Protein AF-A0A1N7GA65-F1 (afdb_monomer_lite)

Foldseek 3Di:
DPPDQDLVRLLVVLVVLLVVLVVLLVVLLLVLLVVLQVVDVPDDSVNSSDPVSSVCQLPDADDPFFPGDPSVLSVVLNVLSVVLNVLRNCSNDPVSSVVVCVSVVVSVVSVLVSLCSNLDDRGPVCPDPLSVVLSVLVSLLVVLLCLQLVLLVVLLVVLPDCSLVDPCSLVVNVVSLLVSLVSNLVSLLSNLVSVLVVCLVQDQDPVLLPPPQLNVLVVVLVVLVVVLLVLSCCCLPPVSVVVVVPPRSVVNSVSSVSSSVSSVVSVVSVVSNPDGSCVRVVHPDPHNPVPDPVSVVSVVVSVVSSVVSVVSSVVVVVVVVVVVVVVVVD

Organism: NCBI:txid1344003

Structure (mmCIF, N/CA/C/O backbone):
data_AF-A0A1N7GA65-F1
#
_entry.id   AF-A0A1N7GA65-F1
#
loop_
_atom_site.group_PDB
_atom_site.id
_atom_site.type_symbol
_atom_site.label_atom_id
_atom_site.label_alt_id
_atom_site.label_comp_id
_atom_site.label_asym_id
_atom_site.label_entity_id
_atom_site.label_seq_id
_atom_site.pdbx_PDB_ins_code
_atom_site.Cartn_x
_atom_site.Cartn_y
_atom_site.Cartn_z
_atom_site.occupancy
_atom_site.B_iso_or_equiv
_atom_site.auth_seq_id
_atom_site.auth_comp_id
_atom_site.auth_asym_id
_atom_site.auth_atom_id
_atom_site.pdbx_PDB_model_num
ATOM 1 N N . MET A 1 1 ? -5.235 -0.494 33.731 1.00 37.88 1 MET A N 1
ATOM 2 C CA . MET A 1 1 ? -6.081 -1.531 33.096 1.00 37.88 1 MET A CA 1
ATOM 3 C C . MET A 1 1 ? -5.974 -1.387 31.582 1.00 37.88 1 MET A C 1
ATOM 5 O O . MET A 1 1 ? -6.183 -0.286 31.088 1.00 37.88 1 MET A O 1
ATOM 9 N N . ARG A 1 2 ? -5.574 -2.428 30.833 1.00 38.66 2 ARG A N 1
ATOM 10 C CA . ARG A 1 2 ? -5.636 -2.370 29.359 1.00 38.66 2 ARG A CA 1
ATOM 11 C C . ARG A 1 2 ? -7.122 -2.368 28.974 1.00 38.66 2 ARG A C 1
ATOM 13 O O . ARG A 1 2 ? -7.810 -3.288 29.407 1.00 38.66 2 ARG A O 1
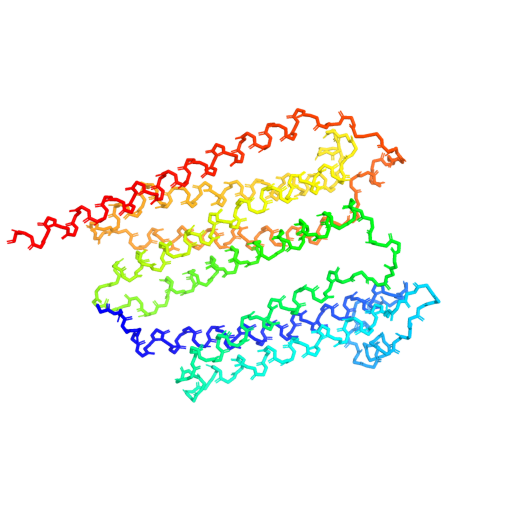ATOM 20 N N . PRO A 1 3 ? -7.636 -1.377 28.227 1.00 50.34 3 PRO A N 1
ATOM 21 C CA . PRO A 1 3 ? -9.036 -1.382 27.827 1.00 50.34 3 PRO A CA 1
ATOM 22 C C . PRO A 1 3 ? -9.286 -2.619 26.959 1.00 50.34 3 PRO A C 1
ATOM 24 O O . PRO A 1 3 ? -8.699 -2.764 25.885 1.00 50.34 3 PRO A O 1
ATOM 27 N N . VAL A 1 4 ? -10.103 -3.543 27.464 1.00 55.25 4 VAL A N 1
ATOM 28 C CA . VAL A 1 4 ? -10.515 -4.742 26.731 1.00 55.25 4 VAL A CA 1
ATOM 29 C C . VAL A 1 4 ? -11.404 -4.274 25.582 1.00 55.25 4 VAL A C 1
ATOM 31 O O . VAL A 1 4 ? -12.405 -3.592 25.799 1.00 55.25 4 VAL A O 1
ATOM 34 N N . ALA A 1 5 ? -11.018 -4.585 24.344 1.00 60.25 5 ALA A N 1
ATOM 35 C CA . ALA A 1 5 ? -11.836 -4.258 23.182 1.00 60.25 5 ALA A CA 1
ATOM 36 C C . ALA A 1 5 ? -13.215 -4.922 23.316 1.00 60.25 5 ALA A C 1
ATOM 38 O O . ALA A 1 5 ? -13.303 -6.116 23.610 1.00 60.25 5 ALA A O 1
ATOM 39 N N . THR A 1 6 ? -14.286 -4.159 23.082 1.00 69.44 6 THR A N 1
ATOM 40 C CA . THR A 1 6 ? -15.654 -4.691 23.128 1.00 69.44 6 THR A CA 1
ATOM 41 C C . THR A 1 6 ? -15.839 -5.800 22.084 1.00 69.44 6 THR A C 1
ATOM 43 O O . THR A 1 6 ? -15.189 -5.756 21.031 1.00 69.44 6 THR A O 1
ATOM 46 N N . PRO A 1 7 ? -16.742 -6.773 22.317 1.00 77.06 7 PRO A N 1
ATOM 47 C CA . PRO A 1 7 ? -16.991 -7.871 21.379 1.00 77.06 7 PRO A CA 1
ATOM 48 C C . PRO A 1 7 ? -17.260 -7.392 19.945 1.00 77.06 7 PRO A C 1
ATOM 50 O O . PRO A 1 7 ? -16.694 -7.930 18.995 1.00 77.06 7 PRO A O 1
ATOM 53 N N . LEU A 1 8 ? -18.028 -6.306 19.790 1.00 80.50 8 LEU A N 1
ATOM 54 C CA . LEU A 1 8 ? -18.331 -5.699 18.491 1.00 80.50 8 LEU A CA 1
ATOM 55 C C . LEU A 1 8 ? -17.078 -5.174 17.771 1.00 80.50 8 LEU A C 1
ATOM 57 O O . LEU A 1 8 ? -16.921 -5.401 16.574 1.00 80.50 8 LEU A O 1
ATOM 61 N N . THR A 1 9 ? -16.160 -4.522 18.494 1.00 79.88 9 THR A N 1
ATOM 62 C CA . THR A 1 9 ? -14.898 -4.015 17.922 1.00 79.88 9 THR A CA 1
ATOM 63 C C . THR A 1 9 ? -14.055 -5.155 17.358 1.00 79.88 9 THR A C 1
ATOM 65 O O . THR A 1 9 ? -13.532 -5.047 16.250 1.00 79.88 9 THR A O 1
ATOM 68 N N . ARG A 1 10 ? -13.942 -6.269 18.097 1.00 86.06 10 ARG A N 1
ATOM 69 C CA . ARG A 1 10 ? -13.165 -7.441 17.658 1.00 86.06 10 ARG A CA 1
ATOM 70 C C . ARG A 1 10 ? -13.799 -8.115 16.447 1.00 86.06 10 ARG A C 1
ATOM 72 O O . ARG A 1 10 ? -13.075 -8.496 15.533 1.00 86.06 10 ARG A O 1
ATOM 79 N N . ILE A 1 11 ? -15.129 -8.212 16.413 1.00 88.50 11 ILE A N 1
ATOM 80 C CA . ILE A 1 11 ? -15.858 -8.741 15.255 1.00 88.50 11 ILE A CA 1
ATOM 81 C C . ILE A 1 11 ? -15.583 -7.875 14.030 1.00 88.50 11 ILE A C 1
ATOM 83 O O . ILE A 1 11 ? -15.103 -8.397 13.031 1.00 88.50 11 ILE A O 1
ATOM 87 N N . VAL A 1 12 ? -15.814 -6.563 14.102 1.00 87.62 12 VAL A N 1
ATOM 88 C CA . VAL A 1 12 ? -15.616 -5.675 12.947 1.00 87.62 12 VAL A CA 1
ATOM 89 C C . VAL A 1 12 ? -14.163 -5.693 12.474 1.00 87.62 12 VAL A C 1
ATOM 91 O O . VAL A 1 12 ? -13.923 -5.895 11.287 1.00 87.62 12 VAL A O 1
ATOM 94 N N . ALA A 1 13 ? -13.191 -5.579 13.383 1.00 87.56 13 ALA A N 1
ATOM 95 C CA . ALA A 1 13 ? -11.774 -5.657 13.030 1.00 87.56 13 ALA A CA 1
ATOM 96 C C . ALA A 1 13 ? -11.412 -7.000 12.372 1.00 87.56 13 ALA A C 1
ATOM 98 O O . ALA A 1 13 ? -10.769 -7.016 11.325 1.00 87.56 13 ALA A O 1
ATOM 99 N N . GLY A 1 14 ? -11.869 -8.122 12.938 1.00 91.19 14 GLY A N 1
ATOM 100 C CA . GLY A 1 14 ? -11.629 -9.447 12.372 1.00 91.19 14 GLY A CA 1
ATOM 101 C C . GLY A 1 14 ? -12.239 -9.599 10.981 1.00 91.19 14 GLY A C 1
ATOM 102 O O . GLY A 1 14 ? -11.566 -10.056 10.063 1.00 91.19 14 GLY A O 1
ATOM 103 N N . ARG A 1 15 ? -13.475 -9.130 10.776 1.00 92.38 15 ARG A N 1
ATOM 104 C CA . ARG A 1 15 ? -14.120 -9.180 9.457 1.00 92.38 15 ARG A CA 1
ATOM 105 C C . ARG A 1 15 ? -13.398 -8.330 8.427 1.00 92.38 15 ARG A C 1
ATOM 107 O O . ARG A 1 15 ? -13.251 -8.783 7.301 1.00 92.38 15 ARG A O 1
ATOM 114 N N . LEU A 1 16 ? -12.914 -7.149 8.801 1.00 91.44 16 LEU A N 1
ATOM 115 C CA . LEU A 1 16 ? -12.143 -6.299 7.894 1.00 91.44 16 LEU A CA 1
ATOM 116 C C . LEU A 1 16 ? -10.823 -6.955 7.484 1.00 91.44 16 LEU A C 1
ATOM 118 O O . LEU A 1 16 ? -10.485 -6.937 6.305 1.00 91.44 16 LEU A O 1
ATOM 122 N N . LEU A 1 17 ? -10.123 -7.600 8.419 1.00 93.12 17 LEU A N 1
ATOM 123 C CA . LEU A 1 17 ? -8.925 -8.382 8.106 1.00 93.12 17 LEU A CA 1
ATOM 124 C C . LEU A 1 17 ? -9.238 -9.586 7.201 1.00 93.12 17 LEU A C 1
ATOM 126 O O . LEU A 1 17 ? -8.512 -9.834 6.243 1.00 93.12 17 LEU A O 1
ATOM 130 N N . GLY A 1 18 ? -10.336 -10.300 7.464 1.00 94.94 18 GLY A N 1
ATOM 131 C CA . GLY A 1 18 ? -10.776 -11.431 6.644 1.00 94.94 18 GLY A CA 1
ATOM 132 C C . GLY A 1 18 ? -11.170 -11.030 5.218 1.00 94.94 18 GLY A C 1
ATOM 133 O O . GLY A 1 18 ? -10.744 -11.667 4.260 1.00 94.94 18 GLY A O 1
ATOM 134 N N . TRP A 1 19 ? -11.917 -9.934 5.049 1.00 94.25 19 TRP A N 1
ATOM 135 C CA . TRP A 1 19 ? -12.220 -9.376 3.725 1.00 94.25 19 TRP A CA 1
ATOM 136 C C . TRP A 1 19 ? -10.961 -8.857 3.026 1.00 94.25 19 TRP A C 1
ATOM 138 O O . TRP A 1 19 ? -10.803 -9.056 1.823 1.00 94.25 19 TRP A O 1
ATOM 148 N N . GLY A 1 20 ? -10.037 -8.256 3.781 1.00 93.06 20 GLY A N 1
ATOM 149 C CA . GLY A 1 20 ? -8.719 -7.865 3.285 1.00 93.06 20 GLY A CA 1
ATOM 150 C C . GLY A 1 20 ? -7.923 -9.048 2.731 1.00 93.06 20 GLY A C 1
ATOM 151 O O . GLY A 1 20 ? -7.262 -8.901 1.709 1.00 93.06 20 GLY A O 1
ATOM 152 N N . ALA A 1 21 ? -8.041 -10.233 3.335 1.00 94.94 21 ALA A N 1
ATOM 153 C CA . ALA A 1 21 ? -7.418 -11.456 2.832 1.00 94.94 21 ALA A CA 1
ATOM 154 C C . ALA A 1 21 ? -7.98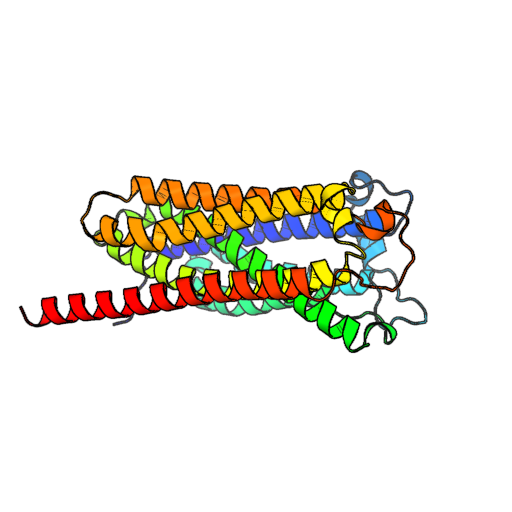1 -11.887 1.471 1.00 94.94 21 ALA A C 1
ATOM 156 O O . ALA A 1 21 ? -7.221 -12.243 0.576 1.00 94.94 21 ALA A O 1
ATOM 157 N N . LEU A 1 22 ? -9.303 -11.807 1.286 1.00 95.88 22 LEU A N 1
ATOM 158 C CA . LEU A 1 22 ? -9.928 -12.105 -0.007 1.00 95.88 22 LEU A CA 1
ATOM 159 C C . LEU A 1 22 ? -9.510 -11.089 -1.078 1.00 95.88 22 LEU A C 1
ATOM 161 O O . LEU A 1 22 ? -9.169 -11.475 -2.193 1.00 95.88 22 LEU A O 1
ATOM 165 N N . ALA A 1 23 ? -9.463 -9.800 -0.728 1.00 93.56 23 ALA A N 1
ATOM 166 C CA . ALA A 1 23 ? -8.961 -8.761 -1.624 1.00 93.56 23 ALA A CA 1
ATOM 167 C C . ALA A 1 23 ? -7.480 -8.976 -1.987 1.00 93.56 23 ALA A C 1
ATOM 169 O O . ALA A 1 23 ? -7.092 -8.755 -3.134 1.00 93.56 23 ALA A O 1
ATOM 170 N N . LEU A 1 24 ? -6.664 -9.444 -1.036 1.00 92.69 24 LEU A N 1
ATOM 171 C CA . LEU A 1 24 ? -5.264 -9.789 -1.264 1.00 92.69 24 LEU A CA 1
ATOM 172 C C . LEU A 1 24 ? -5.126 -10.948 -2.259 1.00 92.69 24 LEU A C 1
ATOM 174 O O . LEU A 1 24 ? -4.318 -10.835 -3.172 1.00 92.69 24 LEU A O 1
ATOM 178 N N . LEU A 1 25 ? -5.938 -12.006 -2.139 1.00 95.81 25 LEU A N 1
ATOM 179 C CA . LEU A 1 25 ? -5.936 -13.137 -3.078 1.00 95.81 25 LEU A CA 1
ATOM 180 C C . LEU A 1 25 ? -6.300 -12.713 -4.505 1.00 95.81 25 LEU A C 1
ATOM 182 O O . LEU A 1 25 ? -5.612 -13.080 -5.455 1.00 95.81 25 LEU A O 1
ATOM 186 N N . VAL A 1 26 ? -7.355 -11.907 -4.658 1.00 96.44 26 VAL A N 1
ATOM 187 C CA . VAL A 1 26 ? -7.756 -11.379 -5.973 1.00 96.44 26 VAL A CA 1
ATOM 188 C C . VAL A 1 26 ? -6.649 -10.495 -6.550 1.00 96.44 26 VAL A C 1
ATOM 190 O O . VAL A 1 26 ? -6.283 -10.634 -7.714 1.00 96.44 26 VAL A O 1
ATOM 193 N N . SER A 1 27 ? -6.083 -9.608 -5.732 1.00 93.62 27 SER A N 1
ATOM 194 C CA . SER A 1 27 ? -4.988 -8.727 -6.141 1.00 93.62 27 SER A CA 1
ATOM 195 C C . SER A 1 27 ? -3.734 -9.504 -6.547 1.00 93.62 27 SER A C 1
ATOM 197 O O . SER A 1 27 ? -3.089 -9.144 -7.529 1.00 93.62 27 SER A O 1
ATOM 199 N N . ASP A 1 28 ? -3.383 -10.563 -5.820 1.00 95.25 28 ASP A N 1
ATOM 200 C CA . ASP A 1 28 ? -2.228 -11.408 -6.124 1.00 95.25 28 ASP A CA 1
ATOM 201 C C . ASP A 1 28 ? -2.420 -12.154 -7.449 1.00 95.25 28 ASP A C 1
ATOM 203 O O . ASP A 1 28 ? -1.569 -12.069 -8.331 1.00 95.25 28 ASP A O 1
ATOM 207 N N . TYR A 1 29 ? -3.597 -12.748 -7.667 1.00 96.06 29 TYR A N 1
ATOM 208 C CA . TYR A 1 29 ? -3.944 -13.393 -8.936 1.00 96.06 29 TYR A CA 1
ATOM 209 C C . TYR A 1 29 ? -3.809 -12.440 -10.137 1.00 96.06 29 TYR A C 1
ATOM 211 O O . TYR A 1 29 ? -3.152 -12.761 -11.129 1.00 96.06 29 TYR A O 1
ATOM 219 N N .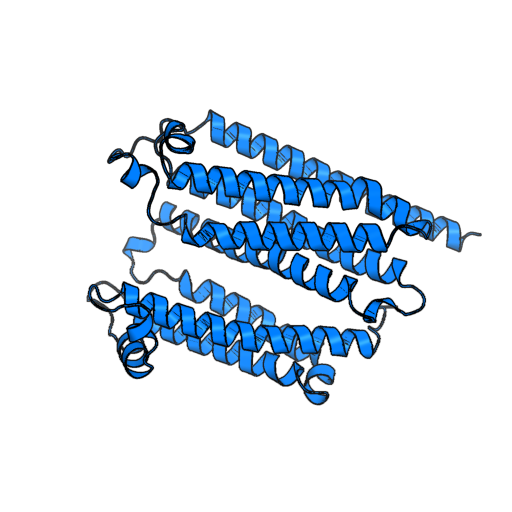 LEU A 1 30 ? -4.355 -11.221 -10.030 1.00 96.00 30 LEU A N 1
ATOM 220 C CA . LEU A 1 30 ? -4.231 -10.203 -11.081 1.00 96.00 30 LEU A CA 1
ATOM 221 C C . LEU A 1 30 ? -2.774 -9.764 -11.299 1.00 96.00 30 LEU A C 1
ATOM 223 O O . LEU A 1 30 ? -2.377 -9.470 -12.428 1.00 96.00 30 LEU A O 1
ATOM 227 N N . GLN A 1 31 ? -1.959 -9.729 -10.244 1.00 93.38 31 GLN A N 1
ATOM 228 C CA . GLN A 1 31 ? -0.537 -9.400 -10.346 1.00 93.38 31 GLN A CA 1
ATOM 229 C C . GLN A 1 31 ? 0.271 -10.514 -11.021 1.00 93.38 31 GLN A C 1
ATOM 231 O O . GLN A 1 31 ? 1.151 -10.207 -11.830 1.00 93.38 31 GLN A O 1
ATOM 236 N N . VAL A 1 32 ? -0.033 -11.786 -10.750 1.00 95.25 32 VAL A N 1
ATOM 237 C CA . VAL A 1 32 ? 0.574 -12.930 -11.450 1.00 95.25 32 VAL A CA 1
ATOM 238 C C . VAL A 1 32 ? 0.203 -12.905 -12.933 1.00 95.25 32 VAL A C 1
ATOM 240 O O . VAL A 1 32 ? 1.089 -13.030 -13.782 1.00 95.25 32 VAL A O 1
ATOM 243 N N . ALA A 1 33 ? -1.062 -12.634 -13.266 1.00 95.56 33 ALA A N 1
ATOM 244 C CA . ALA A 1 33 ? -1.500 -12.462 -14.652 1.00 95.56 33 ALA A CA 1
ATOM 245 C C . ALA A 1 33 ? -0.772 -11.290 -15.340 1.00 95.56 33 ALA A C 1
ATOM 247 O O . ALA A 1 33 ? -0.246 -11.438 -16.443 1.00 95.56 33 ALA A O 1
ATOM 248 N N . ALA A 1 34 ? -0.641 -10.139 -14.668 1.00 93.25 34 ALA A N 1
ATOM 249 C CA . ALA A 1 34 ? 0.089 -8.986 -15.202 1.00 93.25 34 ALA A CA 1
ATOM 250 C C . ALA A 1 34 ? 1.572 -9.294 -15.466 1.00 93.25 34 ALA A C 1
ATOM 252 O O . ALA A 1 34 ? 2.135 -8.826 -16.456 1.00 93.25 34 ALA A O 1
ATOM 253 N N . ARG A 1 35 ? 2.217 -10.081 -14.597 1.00 91.88 35 ARG A N 1
ATOM 254 C CA . ARG A 1 35 ? 3.607 -10.524 -14.787 1.00 91.88 35 ARG A CA 1
ATOM 255 C C . ARG A 1 35 ? 3.738 -11.510 -15.937 1.00 91.88 35 ARG A C 1
ATOM 257 O O . ARG A 1 35 ? 4.634 -11.345 -16.757 1.00 91.88 35 ARG A O 1
ATOM 264 N N . THR A 1 36 ? 2.816 -12.462 -16.028 1.00 93.81 36 THR A N 1
ATOM 265 C CA . THR A 1 36 ? 2.753 -13.439 -17.121 1.00 93.81 36 THR A CA 1
ATOM 266 C C . THR A 1 36 ? 2.615 -12.724 -18.469 1.00 93.81 36 THR A C 1
ATOM 268 O O . THR A 1 36 ? 3.389 -12.991 -19.382 1.00 93.81 36 THR A O 1
ATOM 271 N N . ALA A 1 37 ? 1.729 -11.724 -18.566 1.00 93.69 37 ALA A N 1
ATOM 272 C CA . ALA A 1 37 ? 1.577 -10.899 -19.769 1.00 93.69 37 ALA A CA 1
ATOM 273 C C . ALA A 1 37 ? 2.846 -10.098 -20.115 1.00 93.69 37 ALA A C 1
ATOM 275 O O . ALA A 1 37 ? 3.227 -10.006 -21.274 1.00 93.69 37 ALA A O 1
ATOM 276 N N . ARG A 1 38 ? 3.539 -9.526 -19.120 1.00 90.12 38 ARG A N 1
ATOM 277 C CA . ARG A 1 38 ? 4.786 -8.767 -19.354 1.00 90.12 38 ARG A CA 1
ATOM 278 C C . ARG A 1 38 ? 5.968 -9.650 -19.744 1.00 90.12 38 ARG A C 1
ATOM 280 O O . ARG A 1 38 ? 6.895 -9.166 -20.385 1.00 90.12 38 ARG A O 1
ATOM 287 N N . ALA A 1 39 ? 5.955 -10.915 -19.335 1.00 87.75 39 ALA A N 1
ATOM 288 C CA . ALA A 1 39 ? 7.028 -11.858 -19.615 1.00 87.75 39 ALA A CA 1
ATOM 289 C C . ALA A 1 39 ? 7.003 -12.392 -21.059 1.00 87.75 39 ALA A C 1
ATOM 291 O O . ALA A 1 39 ? 8.002 -12.954 -21.504 1.00 87.75 39 ALA A O 1
ATOM 292 N N . GLU A 1 40 ? 5.895 -12.224 -21.790 1.00 86.75 40 GLU A N 1
ATOM 293 C CA . GLU A 1 40 ? 5.727 -12.706 -23.163 1.00 86.75 40 GLU A CA 1
ATOM 294 C C . GLU A 1 40 ? 5.138 -11.611 -24.058 1.00 86.75 40 GLU A C 1
ATOM 296 O O . GLU A 1 40 ? 3.985 -11.221 -23.910 1.00 86.75 40 GLU A O 1
ATOM 301 N N . LYS A 1 41 ? 5.915 -11.143 -25.044 1.00 79.44 41 LYS A N 1
ATOM 302 C CA . LYS A 1 41 ? 5.582 -9.970 -25.880 1.00 79.44 41 LYS A CA 1
ATOM 303 C C . LYS A 1 41 ? 4.229 -10.032 -26.610 1.00 79.44 41 LYS A C 1
ATOM 305 O O . LYS A 1 41 ? 3.722 -8.986 -26.998 1.00 79.44 41 LYS A O 1
ATOM 310 N N . HIS A 1 42 ? 3.667 -11.221 -26.827 1.00 86.81 42 HIS A N 1
ATOM 311 C CA . HIS A 1 42 ? 2.431 -11.417 -27.595 1.00 86.81 42 HIS A CA 1
ATOM 312 C C . HIS A 1 42 ? 1.208 -11.751 -26.730 1.00 86.81 42 HIS A C 1
ATOM 314 O O . HIS A 1 42 ? 0.107 -11.862 -27.267 1.00 86.81 42 HIS A O 1
ATOM 320 N N . LEU A 1 43 ? 1.371 -11.914 -25.411 1.00 91.75 43 LEU A N 1
ATOM 321 C CA . LEU A 1 43 ? 0.257 -12.213 -24.515 1.00 91.75 43 LEU A CA 1
ATOM 322 C C . LEU A 1 43 ? -0.440 -10.928 -24.069 1.00 91.75 43 LEU A C 1
ATOM 324 O O . LEU A 1 43 ? 0.144 -10.058 -23.426 1.00 91.75 43 LEU A O 1
ATOM 328 N N . THR A 1 44 ? -1.737 -10.838 -24.352 1.00 94.25 44 THR A N 1
ATOM 329 C CA . THR A 1 44 ? -2.589 -9.814 -23.736 1.00 94.25 44 THR A CA 1
ATOM 330 C C . THR A 1 44 ? -2.836 -10.137 -22.259 1.00 94.25 44 THR A C 1
ATOM 332 O O . THR A 1 44 ? -2.788 -11.296 -21.842 1.00 94.25 44 THR A O 1
ATOM 335 N N . PHE A 1 45 ? -3.176 -9.122 -21.458 1.00 93.69 45 PHE A N 1
ATOM 336 C CA . PHE A 1 45 ? -3.528 -9.315 -20.045 1.00 93.69 45 PHE A CA 1
ATOM 337 C C . PHE A 1 45 ? -4.677 -10.319 -19.857 1.00 93.69 45 PHE A C 1
ATOM 339 O O . PHE A 1 45 ? -4.614 -11.170 -18.976 1.00 93.69 45 PHE A O 1
ATOM 346 N N . VAL A 1 46 ? -5.698 -10.258 -20.719 1.00 95.06 46 VAL A N 1
ATOM 347 C CA . VAL A 1 46 ? -6.858 -11.159 -20.651 1.00 95.06 46 VAL A CA 1
ATOM 348 C C . VAL A 1 46 ? -6.449 -12.609 -20.913 1.00 95.06 46 VAL A C 1
ATOM 350 O O . VAL A 1 46 ? -6.886 -13.503 -20.199 1.00 95.06 46 VAL A O 1
ATOM 353 N N . GLN A 1 47 ? -5.566 -12.856 -21.884 1.00 94.38 47 GLN A N 1
ATOM 354 C CA . GLN A 1 47 ? -5.045 -14.204 -22.144 1.00 94.38 47 GLN A CA 1
ATOM 355 C C . GLN A 1 47 ? -4.174 -14.719 -20.991 1.00 94.38 47 GLN A C 1
ATOM 357 O O . GLN A 1 47 ? -4.194 -15.911 -20.687 1.00 94.38 47 GLN A O 1
ATOM 362 N N . ALA A 1 48 ? -3.438 -13.826 -20.327 1.00 94.88 48 ALA A N 1
ATOM 363 C CA . ALA A 1 48 ? -2.602 -14.161 -19.182 1.00 94.88 48 ALA A CA 1
ATOM 364 C C . ALA A 1 48 ? -3.396 -14.492 -17.903 1.00 94.88 48 ALA A C 1
ATOM 366 O O . ALA A 1 48 ? -2.815 -15.052 -16.978 1.00 94.88 48 ALA A O 1
ATOM 367 N N . LEU A 1 49 ? -4.707 -14.206 -17.849 1.00 95.69 49 LEU A N 1
ATOM 368 C CA . LEU A 1 49 ? -5.587 -14.680 -16.770 1.00 95.69 49 LEU A CA 1
ATOM 369 C C . LEU A 1 49 ? -5.810 -16.199 -16.817 1.00 95.69 49 LEU A C 1
ATOM 371 O O . LEU A 1 49 ? -6.316 -16.766 -15.857 1.00 95.69 49 LEU A O 1
ATOM 375 N N . ASN A 1 50 ? -5.450 -16.887 -17.905 1.00 95.81 50 ASN A N 1
ATOM 376 C CA . ASN A 1 50 ? -5.582 -18.338 -17.966 1.00 95.81 50 ASN A CA 1
ATOM 377 C C . ASN A 1 50 ? -4.636 -19.019 -16.937 1.00 95.81 50 ASN A C 1
ATOM 379 O O . ASN A 1 50 ? -3.419 -18.803 -17.009 1.00 95.81 50 ASN A O 1
ATOM 383 N N . PRO A 1 51 ? -5.154 -19.863 -16.016 1.00 95.31 51 PRO A N 1
ATOM 384 C CA . PRO A 1 51 ? -4.348 -20.580 -15.024 1.00 95.31 51 PRO A CA 1
ATOM 385 C C . PRO A 1 51 ? -3.192 -21.397 -15.606 1.00 95.31 51 PRO A C 1
ATOM 387 O O . PRO A 1 51 ? -2.122 -21.416 -15.004 1.00 95.31 51 PRO A O 1
ATOM 390 N N . ASP A 1 52 ? -3.354 -21.998 -16.785 1.00 95.19 52 ASP A N 1
ATOM 391 C CA . ASP A 1 52 ? -2.308 -22.802 -17.428 1.00 95.19 52 ASP A CA 1
ATOM 392 C C . ASP A 1 52 ? -1.109 -21.935 -17.834 1.00 95.19 52 ASP A C 1
ATOM 394 O O . ASP A 1 52 ? 0.049 -22.332 -17.700 1.00 95.19 52 ASP A O 1
ATOM 398 N N . ARG A 1 53 ? -1.378 -20.702 -18.287 1.00 93.75 53 ARG A N 1
ATOM 399 C CA . ARG A 1 53 ? -0.341 -19.728 -18.666 1.00 93.75 53 ARG A CA 1
ATOM 400 C C . ARG A 1 53 ? 0.416 -19.228 -17.446 1.00 93.75 53 ARG A C 1
ATOM 402 O O . ARG A 1 53 ? 1.641 -19.138 -17.481 1.00 93.75 53 ARG A O 1
ATOM 409 N N . MET A 1 54 ? -0.305 -18.945 -16.364 1.00 94.94 54 MET A N 1
ATOM 410 C CA . MET A 1 54 ? 0.318 -18.584 -15.093 1.00 94.94 54 MET A CA 1
ATOM 411 C C . MET A 1 54 ? 1.138 -19.747 -14.536 1.00 94.94 54 MET A C 1
ATOM 413 O O . MET A 1 54 ? 2.274 -19.531 -14.133 1.00 94.94 54 MET A O 1
ATOM 417 N N . GLY A 1 55 ? 0.625 -20.979 -14.590 1.00 94.06 55 GLY A N 1
ATOM 418 C CA . GLY A 1 55 ? 1.358 -22.182 -14.194 1.00 94.06 55 GLY A CA 1
ATOM 419 C C . GLY A 1 55 ? 2.682 -22.319 -14.945 1.00 94.06 55 GLY A C 1
ATOM 420 O O . GLY A 1 55 ? 3.731 -22.418 -14.315 1.00 94.06 55 GLY A O 1
ATOM 421 N N . ALA A 1 56 ? 2.650 -22.201 -16.276 1.00 93.19 56 ALA A N 1
ATOM 422 C CA . ALA A 1 56 ? 3.851 -22.247 -17.110 1.00 93.19 56 ALA A CA 1
ATOM 423 C C . ALA A 1 56 ? 4.858 -21.123 -16.792 1.00 93.19 56 ALA A C 1
ATOM 425 O O . ALA A 1 56 ? 6.069 -21.348 -16.827 1.00 93.19 56 ALA A O 1
ATOM 426 N N . TYR A 1 57 ? 4.379 -19.917 -16.466 1.00 93.19 57 TYR A N 1
ATOM 427 C CA . TYR A 1 57 ? 5.237 -18.817 -16.019 1.00 93.19 57 TYR A CA 1
ATOM 428 C C . TYR A 1 57 ? 5.883 -19.111 -14.657 1.00 93.19 57 TYR A C 1
ATOM 430 O O . TYR A 1 57 ? 7.080 -18.883 -14.491 1.00 93.19 57 TYR A O 1
ATOM 438 N N . LEU A 1 58 ? 5.115 -19.634 -13.697 1.00 93.38 58 LEU A N 1
ATOM 439 C CA . LEU A 1 58 ? 5.578 -19.926 -12.337 1.00 93.38 58 LEU A CA 1
ATOM 440 C C . LEU A 1 58 ? 6.619 -21.053 -12.287 1.00 93.38 58 LEU A C 1
ATOM 442 O O . LEU A 1 58 ? 7.476 -21.036 -11.409 1.00 93.38 58 LEU A O 1
ATOM 446 N N . THR A 1 59 ? 6.579 -21.997 -13.229 1.00 92.69 59 THR A N 1
ATOM 447 C CA . THR A 1 59 ? 7.532 -23.119 -13.320 1.00 92.69 59 THR A CA 1
ATOM 448 C C . THR A 1 59 ? 8.707 -22.858 -14.265 1.00 92.69 59 THR A C 1
ATOM 450 O O . THR A 1 59 ? 9.484 -23.769 -14.546 1.00 92.69 59 THR A O 1
ATOM 453 N N . ARG A 1 60 ? 8.837 -21.644 -14.815 1.00 88.88 60 ARG A N 1
ATOM 454 C CA . ARG A 1 60 ? 9.933 -21.298 -15.730 1.00 88.88 60 ARG A CA 1
ATOM 455 C C . ARG A 1 60 ? 11.266 -21.354 -14.981 1.00 88.88 60 ARG A C 1
ATOM 457 O O . ARG A 1 60 ? 11.425 -20.651 -13.998 1.00 88.88 60 ARG A O 1
ATOM 464 N N . SER A 1 61 ? 12.228 -22.137 -15.464 1.00 85.06 61 SER A N 1
ATOM 465 C CA . SER A 1 61 ? 13.547 -22.269 -14.829 1.00 85.06 61 SER A CA 1
ATOM 466 C C . SER A 1 61 ? 14.400 -21.002 -14.941 1.00 85.06 61 SER A C 1
ATOM 468 O O . SER A 1 61 ? 14.211 -20.176 -15.841 1.00 85.06 61 SER A O 1
ATOM 470 N N . ALA A 1 62 ? 15.358 -20.855 -14.023 1.00 83.62 62 ALA A N 1
ATOM 471 C CA . ALA A 1 62 ? 16.277 -19.723 -14.002 1.00 83.62 62 ALA A CA 1
ATOM 472 C C . ALA A 1 62 ? 17.205 -19.710 -15.230 1.00 83.62 62 ALA A C 1
ATOM 474 O O . ALA A 1 62 ? 17.590 -20.754 -15.760 1.00 83.62 62 ALA A O 1
ATOM 475 N N . GLY A 1 63 ? 17.566 -18.508 -15.688 1.00 78.38 63 GLY A N 1
ATOM 476 C CA . GLY A 1 63 ? 18.630 -18.336 -16.678 1.00 78.38 63 GLY A CA 1
ATOM 477 C C . GLY A 1 63 ? 20.004 -18.642 -16.072 1.00 78.38 63 GLY A C 1
ATOM 478 O O . GLY A 1 63 ? 20.153 -18.649 -14.857 1.00 78.38 63 GLY A O 1
ATOM 479 N N . ARG A 1 64 ? 21.026 -18.846 -16.914 1.00 75.38 64 ARG A N 1
ATOM 480 C CA . ARG A 1 64 ? 22.378 -19.280 -16.492 1.00 75.38 64 ARG A CA 1
ATOM 481 C C . ARG A 1 64 ? 23.044 -18.412 -15.413 1.00 75.38 64 ARG A C 1
ATOM 483 O O . ARG A 1 64 ? 23.892 -18.916 -14.690 1.00 75.38 64 ARG A O 1
ATOM 490 N N . GLU A 1 65 ? 22.685 -17.135 -15.327 1.00 79.12 65 GLU A N 1
ATOM 491 C CA . GLU A 1 65 ? 23.289 -16.161 -14.406 1.00 79.12 65 GLU A CA 1
ATOM 492 C C . GLU A 1 65 ? 22.442 -15.897 -13.149 1.00 79.12 65 GLU A C 1
ATOM 494 O O . GLU A 1 65 ? 22.915 -15.264 -12.204 1.00 79.12 65 GLU A O 1
ATOM 499 N N . ALA A 1 66 ? 21.197 -16.384 -13.118 1.00 84.81 66 ALA A N 1
ATOM 500 C CA . ALA A 1 66 ? 20.266 -16.173 -12.017 1.00 84.81 66 ALA A CA 1
ATOM 501 C C . ALA A 1 66 ? 20.177 -17.428 -11.141 1.00 84.81 66 ALA A C 1
ATOM 503 O O . ALA A 1 66 ? 20.040 -18.540 -11.645 1.00 84.81 66 ALA A O 1
ATOM 504 N N . TRP A 1 67 ? 20.210 -17.254 -9.821 1.00 87.62 67 TRP A N 1
ATOM 505 C CA . TRP A 1 67 ? 20.063 -18.369 -8.875 1.00 87.62 67 TRP A CA 1
ATOM 506 C C . TRP A 1 67 ? 18.593 -18.750 -8.640 1.00 87.62 67 TRP A C 1
ATOM 508 O O . TRP A 1 67 ? 18.311 -19.833 -8.135 1.00 87.62 67 TRP A O 1
ATOM 518 N N . ILE A 1 68 ? 17.660 -17.866 -9.011 1.00 89.31 68 ILE A N 1
ATOM 519 C CA . ILE A 1 68 ? 16.213 -18.091 -8.976 1.00 89.31 68 ILE A CA 1
ATOM 520 C C . ILE A 1 68 ? 15.557 -17.382 -10.160 1.00 89.31 68 ILE A C 1
ATOM 522 O O . ILE A 1 68 ? 15.901 -16.246 -10.496 1.00 89.31 68 ILE A O 1
ATOM 526 N N . SER A 1 69 ? 14.602 -18.032 -10.816 1.00 89.88 69 SER A N 1
ATOM 527 C CA . SER A 1 69 ? 13.838 -17.394 -11.886 1.00 89.88 69 SER A CA 1
ATOM 528 C C . SER A 1 69 ? 12.825 -16.384 -11.340 1.00 89.88 69 SER A C 1
ATOM 530 O O . SER A 1 69 ? 12.340 -16.470 -10.209 1.00 89.88 69 SER A O 1
ATOM 532 N N . ALA A 1 70 ? 12.402 -15.450 -12.195 1.00 87.75 70 ALA A N 1
ATOM 533 C CA . ALA A 1 70 ? 11.274 -14.572 -11.883 1.00 87.75 70 ALA A CA 1
ATOM 534 C C . ALA A 1 70 ? 9.958 -15.351 -11.660 1.00 87.75 70 ALA A C 1
ATOM 536 O O . ALA A 1 70 ? 9.093 -14.889 -10.907 1.00 87.75 70 ALA A O 1
ATOM 537 N N . GLY A 1 71 ? 9.813 -16.518 -12.301 1.00 91.00 71 GLY A N 1
ATOM 538 C CA . GLY A 1 71 ? 8.682 -17.434 -12.145 1.00 91.00 71 GLY A CA 1
ATOM 539 C C . GLY A 1 71 ? 8.644 -18.052 -10.752 1.00 91.00 71 GLY A C 1
ATOM 540 O O . GLY A 1 71 ? 7.682 -17.836 -10.017 1.00 91.00 71 GLY A O 1
ATOM 541 N N . GLU A 1 72 ? 9.734 -18.701 -10.347 1.00 92.06 72 GLU A N 1
ATOM 542 C CA . GLU A 1 72 ? 9.902 -19.324 -9.028 1.00 92.06 72 GLU A CA 1
ATOM 543 C C . GLU A 1 72 ? 9.786 -18.295 -7.902 1.00 92.06 72 GLU A C 1
ATOM 545 O O . GLU A 1 72 ? 9.080 -18.529 -6.923 1.00 92.06 72 GLU A O 1
ATOM 550 N N . LEU A 1 73 ? 10.390 -17.110 -8.050 1.00 92.12 73 LEU A N 1
ATOM 551 C CA . LEU A 1 73 ? 10.248 -16.044 -7.055 1.00 92.12 73 LEU A CA 1
ATOM 552 C C . LEU A 1 73 ? 8.789 -15.574 -6.929 1.00 92.12 73 LEU A C 1
ATOM 554 O O . LEU A 1 73 ? 8.312 -15.267 -5.833 1.00 92.12 73 LEU A O 1
ATOM 558 N N . THR A 1 74 ? 8.055 -15.540 -8.046 1.00 93.31 74 THR A N 1
ATOM 559 C CA . THR A 1 74 ? 6.615 -15.252 -8.030 1.00 93.31 74 THR A CA 1
ATOM 560 C C . THR A 1 74 ? 5.834 -16.404 -7.390 1.00 93.31 74 THR A C 1
ATOM 562 O O . THR A 1 74 ? 4.909 -16.138 -6.632 1.00 93.31 74 THR A O 1
ATOM 565 N N . ALA A 1 75 ? 6.229 -17.661 -7.597 1.00 94.38 75 ALA A N 1
ATOM 566 C CA . ALA A 1 75 ? 5.600 -18.816 -6.955 1.00 94.38 75 ALA A CA 1
ATOM 567 C C . ALA A 1 75 ? 5.783 -18.791 -5.430 1.00 94.38 75 ALA A C 1
ATOM 569 O O . ALA A 1 75 ? 4.821 -19.002 -4.692 1.00 94.38 75 ALA A O 1
ATOM 570 N N . VAL A 1 76 ? 6.983 -18.444 -4.947 1.00 94.56 76 VAL A N 1
ATOM 571 C CA . VAL A 1 76 ? 7.241 -18.226 -3.514 1.00 94.56 76 VAL A CA 1
ATOM 572 C C . VAL A 1 76 ? 6.358 -17.099 -2.978 1.00 94.56 76 VAL A C 1
ATOM 574 O O . VAL A 1 76 ? 5.747 -17.256 -1.924 1.00 94.56 76 VAL A O 1
ATOM 577 N N . HIS A 1 77 ? 6.230 -15.983 -3.704 1.00 94.62 77 HIS A N 1
ATOM 578 C CA . HIS A 1 77 ? 5.337 -14.890 -3.309 1.00 94.62 77 HIS A CA 1
ATOM 579 C C . HIS A 1 77 ? 3.885 -15.363 -3.157 1.00 94.62 77 HIS A C 1
ATOM 581 O O . HIS A 1 77 ? 3.294 -15.141 -2.101 1.00 94.62 77 HIS A O 1
ATOM 587 N N . VAL A 1 78 ? 3.355 -16.069 -4.160 1.00 95.62 78 VAL A N 1
ATOM 588 C CA . VAL A 1 78 ? 1.998 -16.636 -4.141 1.00 95.62 78 VAL A CA 1
ATOM 589 C C . VAL A 1 78 ? 1.824 -17.574 -2.946 1.00 95.62 78 VAL A C 1
ATOM 591 O O . VAL A 1 78 ? 0.852 -17.454 -2.207 1.00 95.62 78 VAL A O 1
ATOM 594 N N . ALA A 1 79 ? 2.785 -18.462 -2.679 1.00 96.69 79 ALA A N 1
ATOM 595 C CA . ALA A 1 79 ? 2.723 -19.374 -1.536 1.00 96.69 79 ALA A CA 1
ATOM 596 C C . ALA A 1 79 ? 2.652 -18.626 -0.190 1.00 96.69 79 ALA A C 1
ATOM 598 O O . ALA A 1 79 ? 1.851 -18.977 0.680 1.00 96.69 79 ALA A O 1
ATOM 599 N N . VAL A 1 80 ? 3.441 -17.560 -0.021 1.00 96.50 80 VAL A N 1
ATOM 600 C CA . VAL A 1 80 ? 3.415 -16.734 1.197 1.00 96.50 80 VAL A CA 1
ATOM 601 C C . VAL A 1 80 ? 2.107 -15.935 1.302 1.00 96.50 80 VAL A C 1
ATOM 603 O O . VAL A 1 80 ? 1.559 -15.806 2.399 1.00 96.50 80 VAL A O 1
ATOM 606 N N . VAL A 1 81 ? 1.554 -15.447 0.187 1.00 95.94 81 VAL A N 1
ATOM 607 C CA . VAL A 1 81 ? 0.236 -14.789 0.156 1.00 95.94 81 VAL A CA 1
ATOM 608 C C . VAL A 1 81 ? -0.883 -15.766 0.523 1.00 95.94 81 VAL A C 1
ATOM 610 O O . VAL A 1 81 ? -1.743 -15.424 1.335 1.00 95.94 81 VAL A O 1
ATOM 613 N N . LEU A 1 82 ? -0.857 -16.994 -0.001 1.00 97.12 82 LEU A N 1
ATOM 614 C CA . LEU A 1 82 ? -1.806 -18.049 0.360 1.00 97.12 82 LEU A CA 1
ATOM 615 C C . LEU A 1 82 ? -1.721 -18.391 1.851 1.00 97.12 82 LEU A C 1
ATOM 617 O O . LEU A 1 82 ? -2.756 -18.537 2.499 1.00 97.12 82 LEU A O 1
ATOM 621 N N . LEU A 1 83 ? -0.514 -18.445 2.423 1.00 97.44 83 LEU A N 1
ATOM 622 C CA . LEU A 1 83 ? -0.326 -18.630 3.863 1.00 97.44 83 LEU A CA 1
ATOM 623 C C . LEU A 1 83 ? -0.922 -17.464 4.667 1.00 97.44 83 LEU A C 1
ATOM 625 O O . LEU A 1 83 ? -1.651 -17.692 5.634 1.00 97.44 83 LEU A O 1
ATOM 629 N N . ALA A 1 84 ? -0.664 -16.216 4.263 1.00 96.38 84 ALA A N 1
ATOM 630 C CA . ALA A 1 84 ? -1.277 -15.047 4.893 1.00 96.38 84 ALA A CA 1
ATOM 631 C C . ALA A 1 84 ? -2.811 -15.109 4.819 1.00 96.38 84 ALA A C 1
ATOM 633 O O . ALA A 1 84 ? -3.495 -14.858 5.814 1.00 96.38 84 ALA A O 1
ATOM 634 N N . ALA A 1 85 ? -3.359 -15.493 3.666 1.00 96.50 85 ALA A N 1
ATOM 635 C CA . ALA A 1 85 ? -4.793 -15.637 3.479 1.00 96.50 85 ALA A CA 1
ATOM 636 C C . ALA A 1 85 ? -5.375 -16.759 4.351 1.00 96.50 85 ALA A C 1
ATOM 638 O O . ALA A 1 85 ? -6.389 -16.542 5.008 1.00 96.50 85 ALA A O 1
ATOM 639 N N . ALA A 1 86 ? -4.711 -17.912 4.451 1.00 96.88 86 ALA A N 1
ATOM 640 C CA . ALA A 1 86 ? -5.133 -19.020 5.309 1.00 96.88 86 ALA A CA 1
ATOM 641 C C . ALA A 1 86 ? -5.195 -18.630 6.799 1.00 96.88 86 ALA A C 1
ATOM 643 O O . ALA A 1 86 ? -6.047 -19.126 7.535 1.00 96.88 86 ALA A O 1
ATOM 644 N N . LEU A 1 87 ? -4.337 -17.706 7.243 1.00 96.75 87 LEU A N 1
ATOM 645 C CA . LEU A 1 87 ? -4.359 -17.168 8.607 1.00 96.75 87 LEU A CA 1
ATOM 646 C C . LEU A 1 87 ? -5.480 -16.139 8.828 1.00 96.75 87 LEU A C 1
ATOM 648 O O . LEU A 1 87 ? -6.035 -16.061 9.926 1.00 96.75 87 LEU A O 1
ATOM 652 N N . LEU A 1 88 ? -5.817 -15.344 7.807 1.00 96.94 88 LEU A N 1
ATOM 653 C CA . LEU A 1 88 ? -6.739 -14.209 7.926 1.00 96.94 88 LEU A CA 1
ATOM 654 C C . LEU A 1 88 ? -8.190 -14.530 7.533 1.00 96.94 88 LEU A C 1
ATOM 656 O O . LEU A 1 88 ? -9.109 -14.009 8.162 1.00 96.94 88 LEU A O 1
ATOM 660 N N . VAL A 1 89 ? -8.430 -15.405 6.552 1.00 97.25 89 VAL A N 1
ATOM 661 C CA . VAL A 1 89 ? -9.779 -15.819 6.116 1.00 97.25 89 VAL A CA 1
ATOM 662 C C . VAL A 1 89 ? -10.627 -16.381 7.266 1.00 97.25 89 VAL A C 1
ATOM 664 O O . VAL A 1 89 ? -11.801 -16.014 7.348 1.00 97.25 89 VAL A O 1
ATOM 667 N N . PRO A 1 90 ? -10.094 -17.170 8.226 1.00 97.44 90 PRO A N 1
ATOM 668 C CA . PRO A 1 90 ? -10.881 -17.622 9.370 1.00 97.44 90 PRO A CA 1
ATOM 669 C C . PRO A 1 90 ? -11.468 -16.486 10.218 1.00 97.44 90 PRO A C 1
ATOM 671 O O . PRO A 1 90 ? -12.453 -16.711 10.920 1.00 97.44 90 PRO A O 1
ATOM 674 N N . LEU A 1 91 ? -10.937 -15.257 10.142 1.00 96.38 91 LEU A N 1
ATOM 675 C CA . LEU A 1 91 ? -11.508 -14.074 10.803 1.00 96.38 91 LEU A CA 1
ATOM 676 C C . LEU A 1 91 ? -12.883 -13.663 10.227 1.00 96.38 91 LEU A C 1
ATOM 678 O O . LEU A 1 91 ? -13.606 -12.880 10.846 1.00 96.38 91 LEU A O 1
ATOM 682 N N . LEU A 1 92 ? -13.297 -14.261 9.101 1.00 95.44 92 LEU A N 1
ATOM 683 C CA . LEU A 1 92 ? -14.675 -14.270 8.593 1.00 95.44 92 LEU A CA 1
ATOM 684 C C . LEU A 1 92 ? -15.603 -15.225 9.362 1.00 95.44 92 LEU A C 1
ATOM 686 O O . LEU A 1 92 ? -16.761 -15.397 8.996 1.00 95.44 92 LEU A O 1
ATOM 690 N N . THR A 1 93 ? -15.148 -15.837 10.450 1.00 95.81 93 THR A N 1
ATOM 691 C CA . THR A 1 93 ? -15.963 -16.696 11.320 1.00 95.81 93 THR A CA 1
ATOM 692 C C . THR A 1 93 ? -15.884 -16.211 12.767 1.00 95.81 93 THR A C 1
ATOM 694 O O . THR A 1 93 ? -14.968 -15.482 13.148 1.00 95.81 93 THR A O 1
ATOM 697 N N . SER A 1 94 ? -16.857 -16.580 13.601 1.00 92.81 94 SER A N 1
ATOM 698 C CA . SER A 1 94 ? -16.809 -16.295 15.044 1.00 92.81 94 SER A CA 1
ATOM 699 C C . SER A 1 94 ? -15.610 -16.978 15.717 1.00 92.81 94 SER A C 1
ATOM 701 O O . SER A 1 94 ? -14.960 -16.377 16.573 1.00 92.81 94 SER A O 1
ATOM 703 N N . TRP A 1 95 ? -15.261 -18.191 15.272 1.00 95.00 95 TRP A N 1
ATOM 704 C CA . TRP A 1 95 ? -14.099 -18.947 15.745 1.00 95.00 95 TRP A CA 1
ATOM 705 C C . TRP A 1 95 ? -12.776 -18.203 15.533 1.00 95.00 95 TRP A C 1
ATOM 707 O O . TRP A 1 95 ? -11.942 -18.158 16.444 1.00 95.00 95 TRP A O 1
ATOM 717 N N . GLY A 1 96 ? -12.588 -17.609 14.351 1.00 93.81 96 GLY A N 1
ATOM 718 C CA . GLY A 1 96 ? -11.372 -16.861 14.040 1.00 93.81 96 GLY A CA 1
ATOM 719 C C . GLY A 1 96 ? -11.316 -15.535 14.785 1.00 93.81 96 GLY A C 1
ATOM 720 O O . GLY A 1 96 ? -10.281 -15.208 15.360 1.00 93.81 96 GLY A O 1
ATOM 721 N N . VAL A 1 97 ? -12.436 -14.805 14.871 1.00 93.25 97 VAL A N 1
ATOM 722 C CA . VAL A 1 97 ? -12.517 -13.557 15.655 1.00 93.25 97 VAL A CA 1
ATOM 723 C C . VAL A 1 97 ? -12.122 -13.783 17.119 1.00 93.25 97 VAL A C 1
ATOM 725 O O . VAL A 1 97 ? -11.414 -12.957 17.694 1.00 93.25 97 VAL A O 1
ATOM 728 N N . ALA A 1 98 ? -12.500 -14.919 17.715 1.00 93.00 98 ALA A N 1
ATOM 729 C CA . ALA A 1 98 ? -12.093 -15.271 19.078 1.00 93.00 98 ALA A CA 1
ATOM 730 C C . ALA A 1 98 ? -10.563 -15.411 19.245 1.00 93.00 98 ALA A C 1
ATOM 732 O O . ALA A 1 98 ? -10.046 -15.271 20.351 1.00 93.00 98 ALA A O 1
ATOM 733 N N . ARG A 1 99 ? -9.829 -15.653 18.150 1.00 95.06 99 ARG A N 1
ATOM 734 C CA . ARG A 1 99 ? -8.365 -15.820 18.094 1.00 95.06 99 ARG A CA 1
ATOM 735 C C . ARG A 1 99 ? -7.662 -14.685 17.348 1.00 95.06 99 ARG A C 1
ATOM 737 O O . ARG A 1 99 ? -6.511 -14.854 16.943 1.00 95.06 99 ARG A O 1
ATOM 744 N N . ILE A 1 100 ? -8.325 -13.538 17.179 1.00 94.06 100 ILE A N 1
ATOM 745 C CA . ILE A 1 100 ? -7.833 -12.429 16.353 1.00 94.06 100 ILE A CA 1
ATOM 746 C C . ILE A 1 100 ? -6.401 -12.011 16.696 1.00 94.06 100 ILE A C 1
ATOM 748 O O . ILE A 1 100 ? -5.605 -11.843 15.784 1.00 94.06 100 ILE A O 1
ATOM 752 N N . ASP A 1 101 ? -6.036 -11.924 17.978 1.00 93.38 101 ASP A N 1
ATOM 753 C CA . ASP A 1 101 ? -4.698 -11.465 18.377 1.00 93.38 101 ASP A CA 1
ATOM 754 C C . ASP A 1 101 ? -3.598 -12.437 17.926 1.00 93.38 101 ASP A C 1
ATOM 756 O O . ASP A 1 101 ? -2.549 -12.012 17.448 1.00 93.38 101 ASP A O 1
ATOM 760 N N . ARG A 1 102 ? -3.854 -13.750 18.014 1.00 95.31 102 ARG A N 1
ATOM 761 C CA . ARG A 1 102 ? -2.912 -14.783 17.564 1.00 95.31 102 ARG A CA 1
ATOM 762 C C . ARG A 1 102 ? -2.839 -14.828 16.041 1.00 95.31 102 ARG A C 1
ATOM 764 O O . ARG A 1 102 ? -1.746 -14.837 15.490 1.00 95.31 102 ARG A O 1
ATOM 771 N N . LEU A 1 103 ? -3.991 -14.852 15.369 1.00 95.56 103 LEU A N 1
ATOM 772 C CA . LEU A 1 103 ? -4.052 -14.941 13.909 1.00 95.56 103 LEU A CA 1
ATOM 773 C C . LEU A 1 103 ? -3.461 -13.694 13.247 1.00 95.56 103 LEU A C 1
ATOM 775 O O . LEU A 1 103 ? -2.603 -13.823 12.383 1.00 95.56 103 LEU A O 1
ATOM 779 N N . ALA A 1 104 ? -3.841 -12.495 13.694 1.00 92.75 104 ALA A N 1
ATOM 780 C CA . ALA A 1 104 ? -3.284 -11.245 13.184 1.00 92.75 104 ALA A CA 1
ATOM 781 C C . ALA A 1 104 ? -1.798 -11.087 13.545 1.00 92.75 104 ALA A C 1
ATOM 783 O O . ALA A 1 104 ? -1.019 -10.623 12.715 1.00 92.75 104 ALA A O 1
ATOM 784 N N . GLY A 1 105 ? -1.391 -11.512 14.748 1.00 93.69 105 GLY A N 1
ATOM 785 C CA . GLY A 1 105 ? 0.006 -11.475 15.184 1.00 93.69 105 GLY A CA 1
ATOM 786 C C . GLY A 1 105 ? 0.933 -12.337 14.324 1.00 93.69 105 GLY A C 1
ATOM 787 O O . GLY A 1 105 ? 2.046 -11.914 14.033 1.00 93.69 105 GLY A O 1
ATOM 788 N N . VAL A 1 106 ? 0.468 -13.508 13.872 1.00 95.94 106 VAL A N 1
ATOM 789 C CA . VAL A 1 106 ? 1.222 -14.375 12.948 1.00 95.94 106 VAL A CA 1
ATOM 790 C C . VAL A 1 106 ? 1.076 -13.911 11.497 1.00 95.94 106 VAL A C 1
ATOM 792 O O . VAL A 1 106 ? 2.044 -13.946 10.746 1.00 95.94 106 VAL A O 1
ATOM 795 N N . ALA A 1 107 ? -0.100 -13.435 11.084 1.00 94.50 107 ALA A N 1
ATOM 796 C CA . ALA A 1 107 ? -0.324 -12.991 9.711 1.00 94.50 107 ALA A CA 1
ATOM 797 C C . ALA A 1 107 ? 0.482 -11.736 9.351 1.00 94.50 107 ALA A C 1
ATOM 799 O O . ALA A 1 107 ? 0.936 -11.620 8.218 1.00 94.50 107 ALA A O 1
ATOM 800 N N . LEU A 1 108 ? 0.694 -10.811 10.292 1.00 92.69 108 LEU A N 1
ATOM 801 C CA . LEU A 1 108 ? 1.433 -9.571 10.042 1.00 92.69 108 LEU A CA 1
ATOM 802 C C . LEU A 1 108 ? 2.852 -9.804 9.479 1.00 92.69 108 LEU A C 1
ATOM 804 O O . LEU A 1 108 ? 3.133 -9.286 8.397 1.00 92.69 108 LEU A O 1
ATOM 808 N N . PRO A 1 109 ? 3.748 -10.575 10.132 1.00 95.50 109 PRO A N 1
ATOM 809 C CA . PRO A 1 109 ? 5.068 -10.852 9.572 1.00 95.50 109 PRO A CA 1
ATOM 810 C C . PRO A 1 109 ? 4.997 -11.643 8.259 1.00 95.50 109 PRO A C 1
ATOM 812 O O . PRO A 1 109 ? 5.829 -11.415 7.390 1.00 95.50 109 PRO A O 1
ATOM 815 N N . VAL A 1 110 ? 3.994 -12.510 8.067 1.00 95.19 110 VAL A N 1
ATOM 816 C CA . VAL A 1 110 ? 3.808 -13.254 6.806 1.00 95.19 110 VAL A CA 1
ATOM 817 C C . VAL A 1 110 ? 3.422 -12.315 5.655 1.00 95.19 110 VAL A C 1
ATOM 819 O O . VAL A 1 110 ? 3.987 -12.412 4.570 1.00 95.19 110 VAL A O 1
ATOM 822 N N . VAL A 1 111 ? 2.524 -11.352 5.883 1.00 93.12 111 VAL A N 1
ATOM 823 C CA . VAL A 1 111 ? 2.156 -10.328 4.885 1.00 93.12 111 VAL A CA 1
ATOM 824 C C . VAL A 1 111 ? 3.348 -9.424 4.560 1.00 93.12 111 VAL A C 1
ATOM 826 O O . VAL A 1 111 ? 3.585 -9.101 3.394 1.00 93.12 111 VAL A O 1
ATOM 829 N N . LEU A 1 112 ? 4.131 -9.037 5.572 1.00 92.31 112 LEU A N 1
ATOM 830 C CA . LEU A 1 112 ? 5.364 -8.278 5.356 1.00 92.31 112 LEU A CA 1
ATOM 831 C C . LEU A 1 112 ? 6.372 -9.087 4.533 1.00 92.31 112 LEU A C 1
ATOM 833 O O . LEU A 1 112 ? 6.921 -8.561 3.567 1.00 92.31 112 LEU A O 1
ATOM 837 N N . LEU A 1 113 ? 6.554 -10.371 4.852 1.00 93.38 113 LEU A N 1
ATOM 838 C CA . LEU A 1 113 ? 7.411 -11.277 4.094 1.00 93.38 113 LEU A CA 1
ATOM 839 C C . LEU A 1 113 ? 6.954 -11.391 2.637 1.00 93.38 113 LEU A C 1
ATOM 841 O O . LEU A 1 113 ? 7.787 -11.257 1.746 1.00 93.38 113 LEU A O 1
ATOM 845 N N . ALA A 1 114 ? 5.651 -11.547 2.374 1.00 91.00 114 ALA A N 1
ATOM 846 C CA . ALA A 1 114 ? 5.118 -11.577 1.011 1.00 91.00 114 ALA A CA 1
ATOM 847 C C . ALA A 1 114 ? 5.540 -10.330 0.222 1.00 91.00 114 ALA A C 1
ATOM 849 O O . ALA A 1 114 ? 5.996 -10.435 -0.917 1.00 91.00 114 ALA A O 1
ATOM 850 N N . SER A 1 115 ? 5.453 -9.148 0.839 1.00 88.81 115 SER A N 1
ATOM 851 C CA . SER A 1 115 ? 5.900 -7.901 0.215 1.00 88.81 115 SER A CA 1
ATOM 852 C C . SER A 1 115 ? 7.404 -7.911 -0.094 1.00 88.81 115 SER A C 1
ATOM 854 O O . SER A 1 115 ? 7.804 -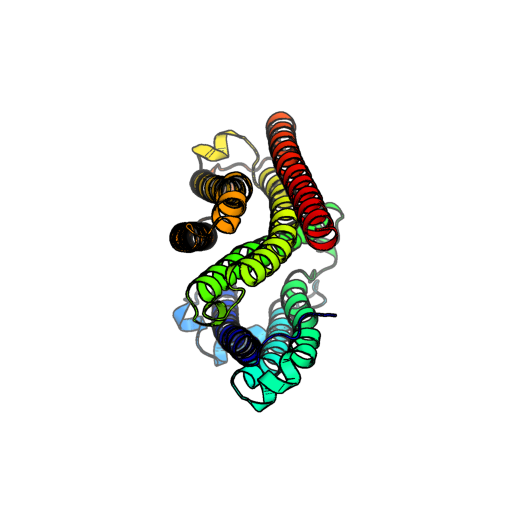7.476 -1.173 1.00 88.81 115 SER A O 1
ATOM 856 N N . LEU A 1 116 ? 8.225 -8.452 0.816 1.00 90.75 116 LEU A N 1
ATOM 857 C CA . LEU A 1 116 ? 9.687 -8.488 0.704 1.00 90.75 116 LEU A CA 1
ATOM 858 C C . LEU A 1 116 ? 10.213 -9.512 -0.305 1.00 90.75 116 LEU A C 1
ATOM 860 O O . LEU A 1 116 ? 11.187 -9.202 -0.985 1.00 90.75 116 LEU A O 1
ATOM 864 N N . VAL A 1 117 ? 9.571 -10.678 -0.460 1.00 91.19 117 VAL A N 1
ATOM 865 C CA . VAL A 1 117 ? 9.994 -11.735 -1.410 1.00 91.19 117 VAL A CA 1
ATOM 866 C C . VAL A 1 117 ? 10.248 -11.163 -2.807 1.00 91.19 117 VAL A C 1
ATOM 868 O O . VAL A 1 117 ? 11.170 -11.565 -3.501 1.00 91.19 117 VAL A O 1
ATOM 871 N N . ARG A 1 118 ? 9.472 -10.160 -3.223 1.00 83.62 118 ARG A N 1
ATOM 872 C CA . ARG A 1 118 ? 9.589 -9.565 -4.561 1.00 83.62 118 ARG A CA 1
ATOM 873 C C . ARG A 1 118 ? 10.772 -8.618 -4.732 1.00 83.62 118 ARG A C 1
ATOM 875 O O . ARG A 1 118 ? 11.117 -8.315 -5.867 1.00 83.62 118 ARG A O 1
ATOM 882 N N . SER A 1 119 ? 11.362 -8.148 -3.637 1.00 86.31 119 SER A N 1
ATOM 883 C CA . SER A 1 119 ? 12.568 -7.312 -3.658 1.00 86.31 119 SER A CA 1
ATOM 884 C C . SER A 1 119 ? 13.864 -8.129 -3.722 1.00 86.31 119 SER A C 1
ATOM 886 O O . SER A 1 119 ? 14.939 -7.554 -3.914 1.00 86.31 119 SER A O 1
ATOM 888 N N . THR A 1 120 ? 13.772 -9.459 -3.603 1.00 87.50 120 THR A N 1
ATOM 889 C CA . THR A 1 120 ? 14.930 -10.353 -3.606 1.00 87.50 120 THR A CA 1
ATOM 890 C C . THR A 1 120 ? 15.669 -10.296 -4.953 1.00 87.50 120 THR A C 1
ATOM 892 O O . THR A 1 120 ? 15.046 -10.489 -5.999 1.00 87.50 120 THR A O 1
ATOM 895 N N . PRO A 1 121 ? 16.986 -10.014 -4.957 1.00 85.31 121 PRO A N 1
ATOM 896 C CA . PRO A 1 121 ? 17.793 -9.988 -6.173 1.00 85.31 121 PRO A CA 1
ATOM 897 C C . PRO A 1 121 ? 17.942 -11.397 -6.743 1.00 85.31 121 PRO A C 1
ATOM 899 O O . PRO A 1 121 ? 18.308 -12.325 -6.024 1.00 85.31 121 PRO A O 1
ATOM 902 N N . ALA A 1 122 ? 17.649 -11.548 -8.033 1.00 83.06 122 ALA A N 1
ATOM 903 C CA . ALA A 1 122 ? 17.666 -12.844 -8.716 1.00 83.06 122 ALA A CA 1
ATOM 904 C C . ALA A 1 122 ? 19.066 -13.256 -9.205 1.00 83.06 122 ALA A C 1
ATOM 906 O O . ALA A 1 122 ? 19.303 -14.429 -9.483 1.00 83.06 122 ALA A O 1
ATOM 907 N N . ASP A 1 123 ? 20.001 -12.308 -9.282 1.00 81.81 123 ASP A N 1
ATOM 908 C CA . ASP A 1 123 ? 21.388 -12.524 -9.692 1.00 81.81 123 ASP A CA 1
ATOM 909 C C . ASP A 1 123 ? 22.352 -11.659 -8.860 1.00 81.81 123 ASP A C 1
ATOM 911 O O . ASP A 1 123 ? 21.945 -10.736 -8.147 1.00 81.81 123 ASP A O 1
ATOM 915 N N . ALA A 1 124 ? 23.645 -11.979 -8.933 1.00 75.06 124 ALA A N 1
ATOM 916 C CA . ALA A 1 124 ? 24.683 -11.299 -8.160 1.00 75.06 124 ALA A CA 1
ATOM 917 C C . ALA A 1 124 ? 25.006 -9.883 -8.673 1.00 75.06 124 ALA A C 1
ATOM 919 O O . ALA A 1 124 ? 25.516 -9.061 -7.911 1.00 75.06 124 ALA A O 1
ATOM 920 N N . SER A 1 125 ? 24.692 -9.568 -9.935 1.00 73.44 125 SER A N 1
ATOM 921 C CA . SER A 1 125 ? 24.930 -8.238 -10.515 1.00 73.44 125 SER A CA 1
ATOM 922 C C . SER A 1 125 ? 24.035 -7.162 -9.881 1.00 73.44 125 SER A C 1
ATOM 924 O O . SER A 1 125 ? 24.407 -5.992 -9.799 1.00 73.44 125 SER A O 1
ATOM 926 N N . GLN A 1 126 ? 22.898 -7.584 -9.322 1.00 75.88 126 GLN A N 1
ATOM 927 C CA . GLN A 1 126 ? 21.936 -6.752 -8.599 1.00 75.88 126 GLN A CA 1
ATOM 928 C C . GLN A 1 126 ? 22.323 -6.452 -7.135 1.00 75.88 126 GLN A C 1
ATOM 930 O O . GLN A 1 126 ? 21.532 -5.862 -6.399 1.00 75.88 126 GLN A O 1
ATOM 935 N N . LEU A 1 127 ? 23.519 -6.847 -6.683 1.00 79.56 127 LEU A N 1
ATOM 936 C CA . LEU A 1 127 ? 23.988 -6.652 -5.301 1.00 79.56 127 LEU A CA 1
ATOM 937 C C . LEU A 1 127 ? 24.913 -5.435 -5.121 1.00 79.56 127 LEU A C 1
ATOM 939 O O . LEU A 1 127 ? 25.596 -5.316 -4.101 1.00 79.56 127 LEU A O 1
ATOM 943 N N . SER A 1 128 ? 24.954 -4.514 -6.088 1.00 87.44 128 SER A N 1
ATOM 944 C CA . SER A 1 128 ? 25.703 -3.264 -5.920 1.00 87.44 128 SER A CA 1
ATOM 945 C C . SER A 1 128 ? 25.134 -2.432 -4.758 1.00 87.44 128 SER A C 1
ATOM 947 O O . SER A 1 128 ? 23.947 -2.509 -4.434 1.00 87.44 128 SER A O 1
ATOM 949 N N . ARG A 1 129 ? 25.976 -1.610 -4.111 1.00 85.69 129 ARG A N 1
ATOM 950 C CA . ARG A 1 129 ? 25.534 -0.756 -2.988 1.00 85.69 129 ARG A CA 1
ATOM 951 C C . ARG A 1 129 ? 24.403 0.190 -3.396 1.00 85.69 129 ARG A C 1
ATOM 953 O O . ARG A 1 129 ? 23.464 0.370 -2.629 1.00 85.69 129 ARG A O 1
ATOM 960 N N . ASP A 1 130 ? 24.499 0.774 -4.588 1.00 85.81 130 ASP A N 1
ATOM 961 C CA . ASP A 1 130 ? 23.490 1.692 -5.126 1.00 85.81 130 ASP A CA 1
ATOM 962 C C . ASP A 1 130 ? 22.152 0.976 -5.367 1.00 85.81 130 ASP A C 1
ATOM 964 O O . ASP A 1 130 ? 21.099 1.460 -4.953 1.00 85.81 130 ASP A O 1
ATOM 968 N N . GLU A 1 131 ? 22.197 -0.233 -5.933 1.00 87.12 131 GLU A N 1
ATOM 969 C CA . GLU A 1 131 ? 21.004 -1.044 -6.179 1.00 87.12 131 GLU A CA 1
ATOM 970 C C . GLU A 1 131 ? 20.357 -1.528 -4.873 1.00 87.12 131 GLU A C 1
ATOM 972 O O . GLU A 1 131 ? 19.132 -1.515 -4.735 1.00 87.12 131 GLU A O 1
ATOM 977 N N . LEU A 1 132 ? 21.162 -1.878 -3.865 1.00 88.38 132 LEU A N 1
ATOM 978 C CA . LEU A 1 132 ? 20.662 -2.232 -2.538 1.00 88.38 132 LEU A CA 1
ATOM 979 C C . LEU A 1 132 ? 19.930 -1.056 -1.875 1.00 88.38 132 LEU A C 1
ATOM 981 O O . LEU A 1 132 ? 18.829 -1.236 -1.351 1.00 88.38 132 LEU A O 1
ATOM 985 N N . VAL A 1 133 ? 20.510 0.149 -1.913 1.00 89.44 133 VAL A N 1
ATOM 986 C CA . VAL A 1 133 ? 19.865 1.362 -1.379 1.00 89.44 133 VAL A CA 1
ATOM 987 C C . VAL A 1 133 ? 18.561 1.639 -2.124 1.00 89.44 133 VAL A C 1
ATOM 989 O O . VAL A 1 133 ? 17.530 1.871 -1.487 1.00 89.44 133 VAL A O 1
ATOM 992 N N . ASN A 1 134 ? 18.578 1.541 -3.455 1.00 89.69 134 ASN A N 1
ATOM 993 C CA . ASN A 1 134 ? 17.392 1.713 -4.284 1.00 89.69 134 ASN A CA 1
ATOM 994 C C . ASN A 1 134 ? 16.273 0.733 -3.898 1.00 89.69 134 ASN A C 1
ATOM 996 O O . ASN A 1 134 ? 15.134 1.151 -3.694 1.00 89.69 134 ASN A O 1
ATOM 1000 N N . ARG A 1 135 ? 16.597 -0.549 -3.696 1.00 90.75 135 ARG A N 1
ATOM 1001 C CA . ARG A 1 135 ? 15.634 -1.575 -3.262 1.00 90.75 135 ARG A CA 1
ATOM 1002 C C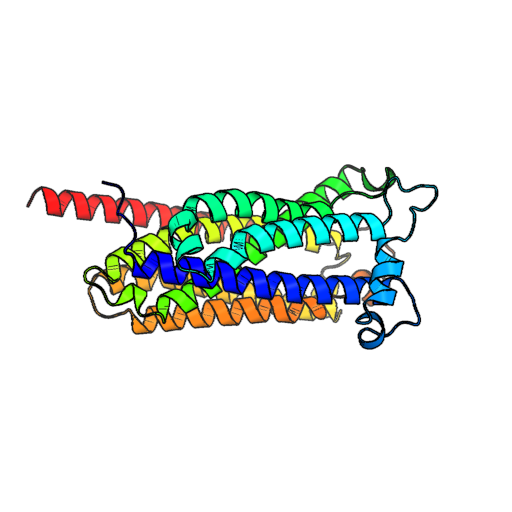 . ARG A 1 135 ? 15.057 -1.298 -1.886 1.00 90.75 135 ARG A C 1
ATOM 1004 O O . ARG A 1 135 ? 13.842 -1.365 -1.722 1.00 90.75 135 ARG A O 1
ATOM 1011 N N . ILE A 1 136 ? 15.903 -0.978 -0.907 1.00 91.81 136 ILE A N 1
ATOM 1012 C CA . ILE A 1 136 ? 15.460 -0.690 0.464 1.00 91.81 136 ILE A CA 1
ATOM 1013 C C . ILE A 1 136 ? 14.503 0.502 0.467 1.00 91.81 136 ILE A C 1
ATOM 1015 O O . ILE A 1 136 ? 13.440 0.436 1.086 1.00 91.81 136 ILE A O 1
ATOM 1019 N N . LEU A 1 137 ? 14.846 1.576 -0.246 1.00 92.88 137 LEU A N 1
ATOM 1020 C CA . LEU A 1 137 ? 14.021 2.778 -0.300 1.00 92.88 137 LEU A CA 1
ATOM 1021 C C . LEU A 1 137 ? 12.734 2.549 -1.093 1.00 92.88 137 LEU A C 1
ATOM 1023 O O . LEU A 1 137 ? 11.670 2.932 -0.611 1.00 92.88 137 LEU A O 1
ATOM 1027 N N . ALA A 1 138 ? 12.782 1.864 -2.237 1.00 93.00 138 ALA A N 1
ATOM 1028 C CA . ALA A 1 138 ? 11.586 1.503 -2.997 1.00 93.00 138 ALA A CA 1
ATOM 1029 C C . ALA A 1 138 ? 10.631 0.624 -2.174 1.00 93.00 138 ALA A C 1
ATOM 1031 O O . ALA A 1 138 ? 9.427 0.879 -2.110 1.00 93.00 138 ALA A O 1
ATOM 1032 N N . GLN A 1 139 ? 11.166 -0.379 -1.480 1.00 94.31 139 GLN A N 1
ATOM 1033 C CA . GLN A 1 139 ? 10.373 -1.276 -0.651 1.00 94.31 139 GLN A CA 1
ATOM 1034 C C . GLN A 1 139 ? 9.812 -0.566 0.585 1.00 94.31 139 GLN A C 1
ATOM 1036 O O . GLN A 1 139 ? 8.638 -0.734 0.922 1.00 94.31 139 GLN A O 1
ATOM 1041 N N . GLY A 1 140 ? 10.619 0.285 1.223 1.00 95.25 140 GLY A N 1
ATOM 1042 C CA . GLY A 1 140 ? 10.178 1.174 2.292 1.00 95.25 140 GLY A CA 1
ATOM 1043 C C . GLY A 1 140 ? 9.038 2.087 1.838 1.00 95.25 140 GLY A C 1
ATOM 1044 O O . GLY A 1 140 ? 8.035 2.191 2.540 1.00 95.25 140 GLY A O 1
ATOM 1045 N N . HIS A 1 141 ? 9.136 2.669 0.637 1.00 95.25 141 HIS A N 1
ATOM 1046 C CA . HIS A 1 141 ? 8.087 3.497 0.035 1.00 95.25 141 HIS A CA 1
ATOM 1047 C C . HIS A 1 141 ? 6.766 2.735 -0.101 1.00 95.25 141 HIS A C 1
ATOM 1049 O O . HIS A 1 141 ? 5.712 3.250 0.270 1.00 95.25 141 HIS A O 1
ATOM 1055 N N . ILE A 1 142 ? 6.813 1.496 -0.605 1.00 94.19 142 ILE A N 1
ATOM 1056 C CA . ILE A 1 142 ? 5.626 0.651 -0.790 1.00 94.19 142 ILE A CA 1
ATOM 1057 C C . ILE A 1 142 ? 5.007 0.288 0.562 1.00 94.19 142 ILE A C 1
ATOM 1059 O O . ILE A 1 142 ? 3.800 0.456 0.745 1.00 94.19 142 ILE A O 1
ATOM 1063 N N . ILE A 1 143 ? 5.805 -0.182 1.525 1.00 95.19 143 ILE A N 1
ATOM 1064 C CA . ILE A 1 143 ? 5.309 -0.574 2.855 1.00 95.19 143 ILE A CA 1
ATOM 1065 C C . ILE A 1 143 ? 4.704 0.633 3.581 1.00 95.19 143 ILE A C 1
ATOM 1067 O O . ILE A 1 143 ? 3.604 0.538 4.124 1.00 95.19 143 ILE A O 1
ATOM 1071 N N . ALA A 1 144 ? 5.380 1.780 3.556 1.00 95.50 144 ALA A N 1
ATOM 1072 C CA . ALA A 1 144 ? 4.897 3.005 4.178 1.00 95.50 144 ALA A CA 1
ATOM 1073 C C . ALA A 1 144 ? 3.631 3.539 3.489 1.00 95.50 144 ALA A C 1
ATOM 1075 O O . ALA A 1 144 ? 2.639 3.827 4.156 1.00 95.50 144 ALA A O 1
ATOM 1076 N N . GLY A 1 145 ? 3.619 3.607 2.154 1.00 95.62 145 GLY A N 1
ATOM 1077 C CA . GLY A 1 145 ? 2.463 4.061 1.381 1.00 95.62 145 GLY A CA 1
ATOM 1078 C C . GLY A 1 145 ? 1.230 3.177 1.585 1.00 95.62 145 GLY A C 1
ATOM 1079 O O . GLY A 1 145 ? 0.137 3.688 1.829 1.00 95.62 145 GLY A O 1
ATOM 1080 N N . THR A 1 146 ? 1.399 1.852 1.561 1.00 93.62 146 THR A N 1
ATOM 1081 C CA . THR A 1 146 ? 0.300 0.899 1.805 1.00 93.62 146 THR A CA 1
ATOM 1082 C C . THR A 1 146 ? -0.190 0.933 3.250 1.00 93.62 146 THR A C 1
ATOM 1084 O O . THR A 1 146 ? -1.400 0.904 3.472 1.00 93.62 146 THR A O 1
ATOM 1087 N N . SER A 1 147 ? 0.708 1.077 4.230 1.00 94.62 147 SER A N 1
ATOM 1088 C CA . SER A 1 147 ? 0.336 1.227 5.645 1.00 94.62 147 SER A CA 1
ATOM 1089 C C . SER A 1 147 ? -0.448 2.517 5.893 1.00 94.62 147 SER A C 1
ATOM 1091 O O . SER A 1 147 ? -1.453 2.506 6.606 1.00 94.62 147 SER A O 1
ATOM 1093 N N . TRP A 1 148 ? -0.026 3.625 5.276 1.00 95.31 148 TRP A N 1
ATOM 1094 C CA . TRP A 1 148 ? -0.681 4.922 5.420 1.00 95.31 148 TRP A CA 1
ATOM 1095 C C . TRP A 1 148 ? -2.052 4.950 4.741 1.00 95.31 148 TRP A C 1
ATOM 1097 O O . TRP A 1 148 ? -3.059 5.184 5.408 1.00 95.31 148 TRP A O 1
ATOM 1107 N N . VAL A 1 149 ? -2.120 4.654 3.440 1.00 95.44 149 VAL A N 1
ATOM 1108 C CA . VAL A 1 149 ? -3.385 4.694 2.688 1.00 95.44 149 VAL A CA 1
ATOM 1109 C C . VAL A 1 149 ? -4.343 3.601 3.167 1.00 95.44 149 VAL A C 1
ATOM 1111 O O . VAL A 1 149 ? -5.520 3.872 3.399 1.00 95.44 149 VAL A O 1
ATOM 1114 N N . GLY A 1 150 ? -3.850 2.380 3.393 1.00 92.94 150 GLY A N 1
ATOM 1115 C CA . GLY A 1 150 ? -4.657 1.273 3.911 1.00 92.94 150 GLY A CA 1
ATOM 1116 C C . GLY A 1 150 ? -5.223 1.559 5.303 1.00 92.94 150 GLY A C 1
ATOM 1117 O O . GLY A 1 150 ? -6.392 1.278 5.569 1.00 92.94 150 GLY A O 1
ATOM 1118 N N . GLY A 1 151 ? -4.436 2.187 6.179 1.00 92.75 151 GLY A N 1
ATOM 1119 C CA . GLY A 1 151 ? -4.915 2.605 7.491 1.00 92.75 151 GLY A CA 1
ATOM 1120 C C . GLY A 1 151 ? -5.935 3.748 7.433 1.00 92.75 151 GLY A C 1
ATOM 1121 O O . GLY A 1 151 ? -6.908 3.701 8.182 1.00 92.75 151 GLY A O 1
ATOM 1122 N N . LEU A 1 152 ? -5.801 4.712 6.511 1.00 93.12 152 LEU A N 1
ATOM 1123 C CA . LEU A 1 152 ? -6.828 5.742 6.274 1.00 93.12 152 LEU A CA 1
ATOM 1124 C C . LEU A 1 152 ? -8.152 5.127 5.804 1.00 93.12 152 LEU A C 1
ATOM 1126 O O . LEU A 1 152 ? -9.214 5.495 6.305 1.00 93.12 152 LEU A O 1
ATOM 1130 N N . LEU A 1 153 ? -8.098 4.151 4.894 1.00 92.25 153 LEU A N 1
ATOM 1131 C CA . LEU A 1 153 ? -9.284 3.416 4.444 1.00 92.25 153 LEU A CA 1
ATOM 1132 C C . LEU A 1 153 ? -9.946 2.668 5.605 1.00 92.25 153 LEU A C 1
ATOM 1134 O O . LEU A 1 153 ? -11.161 2.758 5.792 1.00 92.25 153 LEU A O 1
ATOM 1138 N N . LEU A 1 154 ? -9.148 1.986 6.430 1.00 89.62 154 LEU A N 1
ATOM 1139 C CA . LEU A 1 154 ? -9.638 1.303 7.623 1.00 89.62 154 LEU A CA 1
ATOM 1140 C C . LEU A 1 154 ? -10.282 2.286 8.612 1.00 89.62 154 LEU A C 1
ATOM 1142 O O . LEU A 1 154 ? -11.370 2.021 9.124 1.00 89.62 154 LEU A O 1
ATOM 1146 N N . LEU A 1 155 ? -9.654 3.440 8.848 1.00 89.06 155 LEU A N 1
ATOM 1147 C CA . LEU A 1 155 ? -10.220 4.495 9.683 1.00 89.06 155 LEU A CA 1
ATOM 1148 C C . LEU A 1 155 ? -11.529 5.035 9.116 1.00 89.06 155 LEU A C 1
ATOM 1150 O O . LEU A 1 155 ? -12.466 5.220 9.886 1.00 89.06 155 LEU A O 1
ATOM 1154 N N . ALA A 1 156 ? -11.633 5.248 7.803 1.00 89.62 156 ALA A N 1
ATOM 1155 C CA . ALA A 1 156 ? -12.863 5.713 7.164 1.00 89.62 156 ALA A CA 1
ATOM 1156 C C . ALA A 1 156 ? -14.016 4.713 7.362 1.00 89.62 156 ALA A C 1
ATOM 1158 O O . ALA A 1 156 ? -15.150 5.116 7.639 1.00 89.62 156 ALA A O 1
ATOM 1159 N N . VAL A 1 157 ? -13.728 3.409 7.280 1.00 87.75 157 VAL A N 1
ATOM 1160 C CA . VAL A 1 157 ? -14.707 2.346 7.548 1.00 87.75 157 VAL A CA 1
ATOM 1161 C C . VAL A 1 157 ? -15.102 2.318 9.025 1.00 87.75 157 VAL A C 1
ATOM 1163 O O . VAL A 1 157 ? -16.293 2.329 9.339 1.00 87.75 157 VAL A O 1
ATOM 1166 N N . ILE A 1 158 ? -14.132 2.346 9.945 1.00 85.12 158 ILE A N 1
ATOM 1167 C CA . ILE A 1 158 ? -14.400 2.367 11.391 1.00 85.12 158 ILE A CA 1
ATOM 1168 C C . ILE A 1 158 ? -15.219 3.605 11.768 1.00 85.12 158 ILE A C 1
ATOM 1170 O O . ILE A 1 158 ? -16.199 3.481 12.504 1.00 85.12 158 ILE A O 1
ATOM 1174 N N . ALA A 1 159 ? -14.873 4.774 11.224 1.00 83.19 159 ALA A N 1
ATOM 1175 C CA . ALA A 1 159 ? -15.555 6.037 11.480 1.00 83.19 159 ALA A CA 1
ATOM 1176 C C . ALA A 1 159 ? -17.041 5.978 11.098 1.00 83.19 159 ALA A C 1
ATOM 1178 O O . ALA A 1 159 ? -17.873 6.558 11.799 1.00 83.19 159 ALA A O 1
ATOM 1179 N N . ARG A 1 160 ? -17.379 5.259 10.018 1.00 82.31 160 ARG A N 1
ATOM 1180 C CA . ARG A 1 160 ? -18.756 5.043 9.539 1.00 82.31 160 ARG A CA 1
ATOM 1181 C C . ARG A 1 160 ? -19.472 3.860 10.199 1.00 82.31 160 ARG A C 1
ATOM 1183 O O . ARG A 1 160 ? -20.691 3.772 10.108 1.00 82.31 160 ARG A O 1
ATOM 1190 N N . SER A 1 161 ? -18.744 2.960 10.855 1.00 78.69 161 SER A N 1
ATOM 1191 C CA . SER A 1 161 ? -19.318 1.783 11.513 1.00 78.69 161 SER A CA 1
ATOM 1192 C C . SER A 1 161 ? -20.015 2.119 12.841 1.00 78.69 161 SER A C 1
ATOM 1194 O O . SER A 1 161 ? -19.691 3.107 13.505 1.00 78.69 161 SER A O 1
ATOM 1196 N N . ARG A 1 162 ? -20.910 1.223 13.285 1.00 73.38 162 ARG A N 1
ATOM 1197 C CA . ARG A 1 162 ? -21.565 1.302 14.605 1.00 73.38 162 ARG A CA 1
ATOM 1198 C C . ARG A 1 162 ? -20.645 0.964 15.786 1.00 73.38 162 ARG A C 1
ATOM 1200 O O . ARG A 1 162 ? -21.063 1.045 16.932 1.00 73.38 162 ARG A O 1
ATOM 1207 N N . VAL A 1 163 ? -19.376 0.607 15.541 1.00 69.62 163 VAL A N 1
ATOM 1208 C CA . VAL A 1 163 ? -18.378 0.308 16.599 1.00 69.62 163 VAL A CA 1
ATOM 1209 C C . VAL A 1 163 ? -18.201 1.486 17.554 1.00 69.62 163 VAL A C 1
ATOM 1211 O O . VAL A 1 163 ? -17.867 1.321 18.725 1.00 69.62 163 VAL A O 1
ATOM 1214 N N . LEU A 1 164 ? -18.439 2.682 17.033 1.00 67.25 164 LEU A N 1
ATOM 1215 C CA . LEU A 1 164 ? -18.336 3.929 17.755 1.00 67.25 164 LEU A CA 1
ATOM 1216 C C . LEU A 1 164 ? -19.641 4.299 18.484 1.00 67.25 164 LEU A C 1
ATOM 1218 O O . LEU A 1 164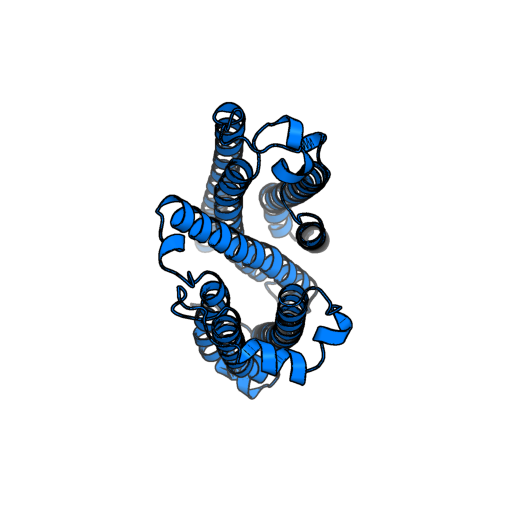 ? -19.639 5.301 19.175 1.00 67.25 164 LEU A O 1
ATOM 1222 N N . ASP A 1 165 ? -20.737 3.542 18.374 1.00 68.50 165 ASP A N 1
ATOM 1223 C CA . ASP A 1 165 ? -22.063 3.894 18.930 1.00 68.50 165 ASP A CA 1
ATOM 1224 C C . ASP A 1 165 ? -22.247 3.593 20.429 1.00 68.50 165 ASP A C 1
ATOM 1226 O O . ASP A 1 165 ? -23.364 3.611 20.931 1.00 68.50 165 ASP A O 1
ATOM 1230 N N . VAL A 1 166 ? -21.154 3.345 21.149 1.00 65.50 166 VAL A N 1
ATOM 1231 C CA . VAL A 1 166 ? -21.142 3.037 22.587 1.00 65.50 166 VAL A CA 1
ATOM 1232 C C . VAL A 1 166 ? -20.786 4.293 23.390 1.00 65.50 166 VAL A C 1
ATOM 1234 O O . VAL A 1 166 ? -20.100 5.182 22.868 1.00 65.50 166 VAL A O 1
ATOM 1237 N N . ASP A 1 167 ? -21.164 4.327 24.669 1.00 60.75 167 ASP A N 1
ATOM 1238 C CA . ASP A 1 167 ? -20.617 5.270 25.649 1.00 60.75 167 ASP A CA 1
ATOM 1239 C C . ASP A 1 167 ? -19.070 5.290 25.539 1.00 60.75 167 ASP A C 1
ATOM 1241 O O . ASP A 1 167 ? -18.420 4.259 25.296 1.00 60.75 167 ASP A O 1
ATOM 1245 N N . ASP A 1 168 ? -18.482 6.489 25.590 1.00 67.44 168 ASP A N 1
ATOM 1246 C CA . ASP A 1 168 ? -17.061 6.802 25.324 1.00 67.44 168 ASP A CA 1
ATOM 1247 C C . ASP A 1 168 ? -16.596 6.819 23.855 1.00 67.44 168 ASP A C 1
ATOM 1249 O O . ASP A 1 168 ? -15.395 6.726 23.564 1.00 67.44 168 ASP A O 1
ATOM 1253 N N . ARG A 1 169 ? -17.513 6.998 22.896 1.00 74.25 169 ARG A N 1
ATOM 1254 C CA . ARG A 1 169 ? -17.200 7.169 21.461 1.00 74.25 169 ARG A CA 1
ATOM 1255 C C . ARG A 1 169 ? -15.988 8.069 21.190 1.00 74.25 169 ARG A C 1
ATOM 1257 O O . ARG A 1 169 ? -15.081 7.686 20.447 1.00 74.25 169 ARG A O 1
ATOM 1264 N N . ALA A 1 170 ? -15.996 9.279 21.752 1.00 72.44 170 ALA A N 1
ATOM 1265 C CA . ALA A 1 170 ? -14.979 10.295 21.488 1.00 72.44 170 ALA A CA 1
ATOM 1266 C C . ALA A 1 170 ? -13.596 9.863 21.998 1.00 72.44 170 ALA A C 1
ATOM 1268 O O . ALA A 1 170 ? -12.597 10.041 21.302 1.00 72.44 170 ALA A O 1
ATOM 1269 N N . GLN A 1 171 ? -13.541 9.227 23.171 1.00 74.56 171 GLN A N 1
ATOM 1270 C CA . GLN A 1 171 ? -12.296 8.742 23.762 1.00 74.56 171 GLN A CA 1
ATOM 1271 C C . GLN A 1 171 ? -11.729 7.546 22.985 1.00 74.56 171 GLN A C 1
ATOM 1273 O O . GLN A 1 171 ? -10.534 7.515 22.688 1.00 74.56 171 GLN A O 1
ATOM 1278 N N . ARG A 1 172 ? -12.577 6.586 22.582 1.00 76.62 172 ARG A N 1
ATOM 1279 C CA . ARG A 1 172 ? -12.154 5.458 21.729 1.00 76.62 172 ARG A CA 1
ATOM 1280 C C . ARG A 1 172 ? -11.613 5.947 20.393 1.00 76.62 172 ARG A C 1
ATOM 1282 O O . ARG A 1 172 ? -10.562 5.482 19.952 1.00 76.62 172 ARG A O 1
ATOM 1289 N N . TRP A 1 173 ? -12.304 6.902 19.771 1.00 78.62 173 TRP A N 1
ATOM 1290 C CA . TRP A 1 173 ? -11.849 7.507 18.527 1.00 78.62 173 TRP A CA 1
ATOM 1291 C C . TRP A 1 173 ? -10.497 8.205 18.696 1.00 78.62 173 TRP A C 1
ATOM 1293 O O . TRP A 1 173 ? -9.587 7.952 17.912 1.00 78.62 173 TRP A O 1
ATOM 1303 N N . ALA A 1 174 ? -10.330 9.016 19.745 1.00 76.38 174 ALA A N 1
ATOM 1304 C CA . ALA A 1 174 ? -9.069 9.695 20.030 1.00 76.38 174 ALA A CA 1
ATOM 1305 C C . ALA A 1 174 ? -7.901 8.707 20.197 1.00 76.38 174 ALA A C 1
ATOM 1307 O O . ALA A 1 174 ? -6.828 8.935 19.645 1.00 76.38 174 ALA A O 1
ATOM 1308 N N . LEU A 1 175 ? -8.114 7.575 20.880 1.00 79.06 175 LEU A N 1
ATOM 1309 C CA . LEU A 1 175 ? -7.094 6.532 21.043 1.00 79.06 175 LEU A CA 1
ATOM 1310 C C . LEU A 1 175 ? -6.725 5.848 19.719 1.00 79.06 175 LEU A C 1
ATOM 1312 O O . LEU A 1 175 ? -5.542 5.630 19.446 1.00 79.06 175 LEU A O 1
ATOM 1316 N N . ILE A 1 176 ? -7.719 5.499 18.897 1.00 83.25 176 ILE A N 1
ATOM 1317 C CA . ILE A 1 176 ? -7.498 4.900 17.573 1.00 83.25 176 ILE A CA 1
ATOM 1318 C C . ILE A 1 176 ? -6.739 5.887 16.678 1.00 83.25 176 ILE A C 1
ATOM 1320 O O . ILE A 1 176 ? -5.720 5.530 16.083 1.00 83.25 176 ILE A O 1
ATOM 1324 N N . TRP A 1 177 ? -7.196 7.140 16.645 1.00 82.44 177 TRP A N 1
ATOM 1325 C CA . TRP A 1 177 ? -6.580 8.218 15.883 1.00 82.44 177 TRP A CA 1
ATOM 1326 C C . TRP A 1 177 ? -5.136 8.475 16.315 1.00 82.44 177 TRP A C 1
ATOM 1328 O O . TRP A 1 177 ? -4.257 8.586 15.465 1.00 82.44 177 TRP A O 1
ATOM 1338 N N . GLN A 1 178 ? -4.859 8.520 17.621 1.00 80.69 178 GLN A N 1
ATOM 1339 C CA . GLN A 1 178 ? -3.513 8.741 18.152 1.00 80.69 178 GLN A CA 1
ATOM 1340 C C . GLN A 1 178 ? -2.545 7.634 17.717 1.00 80.69 178 GLN A C 1
ATOM 1342 O O . GLN A 1 178 ? -1.440 7.927 17.265 1.00 80.69 178 GLN A O 1
ATOM 1347 N N . ARG A 1 179 ? -2.965 6.365 17.811 1.00 85.75 179 ARG A N 1
ATOM 1348 C CA . ARG A 1 179 ? -2.148 5.219 17.377 1.00 85.75 179 ARG A CA 1
ATOM 1349 C C . ARG A 1 179 ? -1.865 5.270 15.882 1.00 85.75 179 ARG A C 1
ATOM 1351 O O . ARG A 1 179 ? -0.723 5.084 15.470 1.00 85.75 179 ARG A O 1
ATOM 1358 N N . PHE A 1 180 ? -2.891 5.551 15.082 1.00 88.69 180 PHE A N 1
ATOM 1359 C CA . PHE A 1 180 ? -2.716 5.671 13.642 1.00 88.69 180 PHE A CA 1
ATOM 1360 C C . PHE A 1 180 ? -1.853 6.877 13.259 1.00 88.69 180 PHE A C 1
ATOM 1362 O O . PHE A 1 180 ? -1.012 6.751 12.380 1.00 88.69 180 PHE A O 1
ATOM 1369 N N . SER A 1 181 ? -1.983 8.012 13.948 1.00 84.00 181 SER A N 1
ATOM 1370 C CA . SER A 1 181 ? -1.197 9.221 13.664 1.00 84.00 181 SER A CA 1
ATOM 1371 C C . SER A 1 181 ? 0.307 8.973 13.789 1.00 84.00 181 SER A C 1
ATOM 1373 O O . SER A 1 181 ? 1.079 9.501 12.996 1.00 84.00 181 SER A O 1
ATOM 1375 N N . THR A 1 182 ? 0.744 8.126 14.731 1.00 85.19 182 THR A N 1
ATOM 1376 C CA . THR A 1 182 ? 2.152 7.704 14.810 1.00 85.19 182 THR A CA 1
ATOM 1377 C C . THR A 1 182 ? 2.573 6.897 13.580 1.00 85.19 182 THR A C 1
ATOM 1379 O O . THR A 1 182 ? 3.618 7.181 13.000 1.00 85.19 182 THR A O 1
ATOM 1382 N N . VAL A 1 183 ? 1.756 5.930 13.149 1.00 90.62 183 VAL A N 1
ATOM 1383 C CA . VAL A 1 183 ? 2.022 5.128 11.940 1.00 90.62 183 VAL A CA 1
ATOM 1384 C C . VAL A 1 183 ? 2.053 6.012 10.695 1.00 90.62 183 VAL A C 1
ATOM 1386 O O . VAL A 1 183 ? 2.967 5.891 9.884 1.00 90.62 183 VAL A O 1
ATOM 1389 N N . ALA A 1 184 ? 1.094 6.929 10.564 1.00 87.62 184 ALA A N 1
ATOM 1390 C CA . ALA A 1 184 ? 1.015 7.879 9.465 1.00 87.62 184 ALA A CA 1
ATOM 1391 C C . ALA A 1 184 ? 2.242 8.797 9.433 1.00 87.62 184 ALA A C 1
ATOM 1393 O O . ALA A 1 184 ? 2.844 8.947 8.379 1.00 87.62 184 ALA A O 1
ATOM 1394 N N . LEU A 1 185 ? 2.677 9.340 10.575 1.00 83.69 185 LEU A N 1
ATOM 1395 C CA . LEU A 1 185 ? 3.857 10.207 10.647 1.00 83.69 185 LEU A CA 1
ATOM 1396 C C . LEU A 1 185 ? 5.140 9.478 10.224 1.00 83.69 185 LEU A C 1
ATOM 1398 O O . LEU A 1 185 ? 5.908 10.004 9.420 1.00 83.69 185 LEU A O 1
ATOM 1402 N N . VAL A 1 186 ? 5.355 8.256 10.725 1.00 88.56 186 VAL A N 1
ATOM 1403 C CA . VAL A 1 186 ? 6.496 7.421 10.310 1.00 88.56 186 VAL A CA 1
ATOM 1404 C C . VAL A 1 186 ? 6.408 7.109 8.817 1.00 88.56 186 VAL A C 1
ATOM 1406 O O . VAL A 1 186 ? 7.400 7.237 8.103 1.00 88.56 186 VAL A O 1
ATOM 1409 N N . SER A 1 187 ? 5.216 6.761 8.329 1.00 92.88 187 SER A N 1
ATOM 1410 C CA . SER A 1 187 ? 4.996 6.445 6.918 1.00 92.88 187 SER A CA 1
ATOM 1411 C C . SER A 1 187 ? 5.263 7.647 6.013 1.00 92.88 187 SER A C 1
ATOM 1413 O O . SER A 1 187 ? 5.927 7.494 4.996 1.00 92.88 187 SER A O 1
ATOM 1415 N N . VAL A 1 188 ? 4.819 8.847 6.396 1.00 88.06 188 VAL A N 1
ATOM 1416 C CA . VAL A 1 188 ? 5.109 10.097 5.678 1.00 88.06 188 VAL A CA 1
ATOM 1417 C C . VAL A 1 188 ? 6.614 10.338 5.625 1.00 88.06 188 VAL A C 1
ATOM 1419 O O . VAL A 1 188 ? 7.141 10.588 4.547 1.00 88.06 188 VAL A O 1
ATOM 1422 N N . GLY A 1 189 ? 7.324 10.192 6.749 1.00 85.06 189 GLY A N 1
ATOM 1423 C CA . GLY A 1 189 ? 8.783 10.315 6.780 1.00 85.06 189 GLY A CA 1
ATOM 1424 C C . GLY A 1 189 ? 9.474 9.357 5.806 1.00 85.06 189 GLY A C 1
ATOM 1425 O O . GLY A 1 189 ? 10.293 9.792 5.001 1.00 85.06 189 GLY A O 1
ATOM 1426 N N . VAL A 1 190 ? 9.096 8.074 5.821 1.00 91.12 190 VAL A N 1
ATOM 1427 C CA . VAL A 1 190 ? 9.649 7.056 4.912 1.00 91.12 190 VAL A CA 1
ATOM 1428 C C . VAL A 1 190 ? 9.288 7.338 3.453 1.00 91.12 190 VAL A C 1
ATOM 1430 O O . VAL A 1 190 ? 10.154 7.240 2.590 1.00 91.12 190 VAL A O 1
ATOM 1433 N N . VAL A 1 191 ? 8.039 7.704 3.148 1.00 92.12 191 VAL A N 1
ATOM 1434 C CA . VAL A 1 191 ? 7.582 8.030 1.783 1.00 92.12 191 VAL A CA 1
ATOM 1435 C C . VAL A 1 191 ? 8.316 9.247 1.230 1.00 92.12 191 VAL A C 1
ATOM 1437 O O . VAL A 1 191 ? 8.681 9.240 0.057 1.00 92.12 191 VAL A O 1
ATOM 1440 N N . LEU A 1 192 ? 8.558 10.270 2.053 1.00 86.44 192 LEU A N 1
ATOM 1441 C CA . LEU A 1 192 ? 9.277 11.472 1.638 1.00 86.44 192 LEU A CA 1
ATOM 1442 C C . LEU A 1 192 ? 10.751 11.175 1.362 1.00 86.44 192 LEU A C 1
ATOM 1444 O O . LEU A 1 192 ? 11.241 11.532 0.295 1.00 86.44 192 LEU A O 1
ATOM 1448 N N . THR A 1 193 ? 11.449 10.488 2.271 1.00 85.50 193 THR A N 1
ATOM 1449 C CA . THR A 1 193 ? 12.875 10.166 2.083 1.00 85.50 193 THR A CA 1
ATOM 1450 C C . THR A 1 193 ? 13.096 9.229 0.899 1.00 85.50 193 THR A C 1
ATOM 1452 O O . THR A 1 193 ? 13.933 9.501 0.041 1.00 85.50 193 THR A O 1
ATOM 1455 N N . SER A 1 194 ? 12.303 8.160 0.802 1.00 91.69 194 SER A N 1
ATOM 1456 C CA . SER A 1 194 ? 12.367 7.231 -0.330 1.00 91.69 194 SER A CA 1
ATOM 1457 C C . SER A 1 194 ? 11.908 7.863 -1.641 1.00 91.69 194 SER A C 1
ATOM 1459 O O . SER A 1 194 ? 12.539 7.656 -2.669 1.00 91.69 194 SER A O 1
ATOM 1461 N N . GLY A 1 195 ? 10.839 8.661 -1.629 1.00 89.69 195 GLY A N 1
ATOM 1462 C CA . GLY A 1 195 ? 10.335 9.341 -2.819 1.00 89.69 195 GLY A CA 1
ATOM 1463 C C . GLY A 1 195 ? 11.347 10.338 -3.372 1.00 89.69 195 GLY A C 1
ATOM 1464 O O . GLY A 1 195 ? 11.531 10.409 -4.582 1.00 89.69 195 GLY A O 1
ATOM 1465 N N . LEU A 1 196 ? 12.053 11.050 -2.493 1.00 86.19 196 LEU A N 1
ATOM 1466 C CA . LEU A 1 196 ? 13.113 11.973 -2.882 1.00 86.19 196 LEU A CA 1
ATOM 1467 C C . LEU A 1 196 ? 14.279 11.248 -3.563 1.00 86.19 196 LEU A C 1
ATOM 1469 O O . LEU A 1 196 ? 14.745 11.683 -4.615 1.00 86.19 196 LEU A O 1
ATOM 1473 N N . TRP A 1 197 ? 14.695 10.111 -3.002 1.00 86.44 197 TRP A N 1
ATOM 1474 C CA . TRP A 1 197 ? 15.694 9.242 -3.620 1.00 86.44 197 TRP A CA 1
ATOM 1475 C C . TRP A 1 197 ? 15.247 8.729 -4.993 1.00 86.44 197 TRP A C 1
ATOM 1477 O O . TRP A 1 197 ? 16.003 8.811 -5.956 1.00 86.44 197 TRP A O 1
ATOM 1487 N N . LEU A 1 198 ? 14.008 8.245 -5.107 1.00 88.44 198 LEU A N 1
ATOM 1488 C CA . LEU A 1 198 ? 13.471 7.735 -6.369 1.00 88.44 198 LEU A CA 1
ATOM 1489 C C . LEU A 1 198 ? 13.403 8.836 -7.435 1.00 88.44 198 LEU A C 1
ATOM 1491 O O . LEU A 1 198 ? 13.811 8.610 -8.567 1.00 88.44 198 LEU A O 1
ATOM 1495 N N . VAL A 1 199 ? 12.965 10.049 -7.086 1.00 85.88 199 VAL A N 1
ATOM 1496 C CA . VAL A 1 199 ? 12.972 11.189 -8.020 1.00 85.88 199 VAL A CA 1
ATOM 1497 C C . VAL A 1 199 ? 14.393 11.527 -8.463 1.00 85.88 199 VAL A C 1
ATOM 1499 O O . VAL A 1 199 ? 14.624 11.741 -9.650 1.00 85.88 199 VAL A O 1
ATOM 1502 N N . TRP A 1 200 ? 15.361 11.524 -7.548 1.00 82.50 200 TRP A N 1
ATOM 1503 C CA . TRP A 1 200 ? 16.759 11.744 -7.911 1.00 82.50 200 TRP A CA 1
ATOM 1504 C C . TRP A 1 200 ? 17.279 10.692 -8.899 1.00 82.50 200 TRP A C 1
ATOM 1506 O O . TRP A 1 200 ? 17.920 11.028 -9.898 1.00 82.50 200 TRP A O 1
ATOM 1516 N N . LYS A 1 201 ? 16.967 9.417 -8.647 1.00 84.06 201 LYS A N 1
ATOM 1517 C CA . LYS A 1 201 ? 17.385 8.306 -9.504 1.00 84.06 201 LYS A CA 1
ATOM 1518 C C . LYS A 1 201 ? 16.690 8.315 -10.855 1.00 84.06 201 LYS A C 1
ATOM 1520 O O . LYS A 1 201 ? 17.356 7.987 -11.829 1.00 84.06 201 LYS A O 1
ATOM 1525 N N . GLU A 1 202 ? 15.426 8.718 -10.941 1.00 84.06 202 GLU A N 1
ATOM 1526 C CA . GLU A 1 202 ? 14.634 8.669 -12.178 1.00 84.06 202 GLU A CA 1
ATOM 1527 C C . GLU A 1 202 ? 14.832 9.883 -13.097 1.00 84.06 202 GLU A C 1
ATOM 1529 O O . GLU A 1 202 ? 14.733 9.739 -14.312 1.00 84.06 202 GLU A O 1
ATOM 1534 N N . PHE A 1 203 ? 15.128 11.072 -12.558 1.00 83.31 203 PHE A N 1
ATOM 1535 C CA . PHE A 1 203 ? 15.211 12.316 -13.338 1.00 83.31 203 PHE A CA 1
ATOM 1536 C C . PHE A 1 203 ? 16.662 12.719 -13.639 1.00 83.31 203 PHE A C 1
ATOM 1538 O O . PHE A 1 203 ? 17.523 12.718 -12.758 1.00 83.31 203 PHE A O 1
ATOM 1545 N N . GLY A 1 204 ? 16.956 13.069 -14.893 1.00 78.88 204 GLY A N 1
ATOM 1546 C CA . GLY A 1 204 ? 18.234 13.685 -15.292 1.00 78.88 204 GLY A CA 1
ATOM 1547 C C . GLY A 1 204 ? 18.211 15.204 -15.107 1.00 78.88 204 GLY A C 1
ATOM 1548 O O . GLY A 1 204 ? 19.136 15.794 -14.545 1.00 78.88 204 GLY A O 1
ATOM 1549 N N . HIS A 1 205 ? 17.086 15.821 -15.484 1.00 80.62 205 HIS A N 1
ATOM 1550 C CA . HIS A 1 205 ? 16.878 17.268 -15.454 1.00 80.62 205 HIS A CA 1
ATOM 1551 C C . HIS A 1 205 ? 15.549 17.644 -14.798 1.00 80.62 205 HIS A C 1
ATOM 1553 O O . HIS A 1 205 ? 14.538 16.964 -14.955 1.00 80.62 205 HIS A O 1
ATOM 1559 N N . VAL A 1 206 ? 15.519 18.803 -14.138 1.00 81.06 206 VAL A N 1
ATOM 1560 C CA . VAL A 1 206 ? 14.308 19.362 -13.507 1.00 81.06 206 VAL A CA 1
ATOM 1561 C C . VAL A 1 206 ? 13.188 19.580 -14.519 1.00 81.06 206 VAL A C 1
ATOM 1563 O O . VAL A 1 206 ? 12.021 19.335 -14.222 1.00 81.06 206 VAL A O 1
ATOM 1566 N N . SER A 1 207 ? 13.551 19.996 -15.734 1.00 83.94 207 SER A N 1
ATOM 1567 C CA . SER A 1 207 ? 12.602 20.269 -16.811 1.00 83.94 207 SER A CA 1
ATOM 1568 C C . SER A 1 207 ? 11.745 19.065 -17.180 1.00 83.94 207 SER A C 1
ATOM 1570 O O . SER A 1 207 ? 10.595 19.238 -17.584 1.00 83.94 207 SER A O 1
ATOM 1572 N N . GLN A 1 208 ? 12.252 17.851 -16.944 1.00 87.38 208 GLN A N 1
ATOM 1573 C CA . GLN A 1 208 ? 11.518 16.611 -17.168 1.00 87.38 208 GLN A CA 1
ATOM 1574 C C . GLN A 1 208 ? 10.261 16.501 -16.286 1.00 87.38 208 GLN A C 1
ATOM 1576 O O . GLN A 1 208 ? 9.348 15.761 -16.645 1.00 87.38 208 GLN A O 1
ATOM 1581 N N . LEU A 1 209 ? 10.140 17.265 -15.189 1.00 85.25 209 LEU A N 1
ATOM 1582 C CA . LEU A 1 209 ? 8.917 17.316 -14.374 1.00 85.25 209 LEU A CA 1
ATOM 1583 C C . LEU A 1 209 ? 7.712 17.882 -15.136 1.00 85.25 209 LEU A C 1
ATOM 1585 O O . LEU A 1 209 ? 6.595 17.423 -14.922 1.00 85.25 209 LEU A O 1
ATOM 1589 N N . TRP A 1 210 ? 7.913 18.852 -16.031 1.00 90.50 210 TRP A N 1
ATOM 1590 C CA . TRP A 1 210 ? 6.819 19.463 -16.799 1.00 90.50 210 TRP A CA 1
ATOM 1591 C C . TRP A 1 210 ? 6.852 19.122 -18.290 1.00 90.50 210 TRP A C 1
ATOM 1593 O O . TRP A 1 210 ? 5.809 19.188 -18.952 1.00 90.50 210 TRP A O 1
ATOM 1603 N N . SER A 1 211 ? 8.009 18.736 -18.834 1.00 89.38 211 SER A N 1
ATOM 1604 C CA . SER A 1 211 ? 8.131 18.359 -20.246 1.00 89.38 211 SER A CA 1
ATOM 1605 C C . SER A 1 211 ? 7.666 16.929 -20.531 1.00 89.38 211 SER A C 1
ATOM 1607 O O . SER A 1 211 ? 7.201 16.669 -21.637 1.00 89.38 211 SER A O 1
ATOM 1609 N N . THR A 1 212 ? 7.718 16.023 -19.547 1.00 92.50 212 THR A N 1
ATOM 1610 C CA . THR A 1 212 ? 7.371 14.605 -19.738 1.00 92.50 212 THR A CA 1
ATOM 1611 C C . THR A 1 212 ? 5.992 14.261 -19.178 1.00 92.50 212 THR A C 1
ATOM 1613 O O . THR A 1 212 ? 5.524 14.851 -18.199 1.00 92.50 212 THR A O 1
ATOM 1616 N N . THR A 1 213 ? 5.334 13.267 -19.777 1.00 92.69 213 THR A N 1
ATOM 1617 C CA . THR A 1 213 ? 4.060 12.734 -19.272 1.00 92.69 213 THR A CA 1
ATOM 1618 C C . THR A 1 213 ? 4.240 12.134 -17.879 1.00 92.69 213 THR A C 1
ATOM 1620 O O . THR A 1 213 ? 3.429 12.394 -16.991 1.00 92.69 213 THR A O 1
ATOM 1623 N N . TYR A 1 214 ? 5.343 11.407 -17.662 1.00 92.31 214 TYR A N 1
ATOM 1624 C CA . TYR A 1 214 ? 5.713 10.860 -16.356 1.00 92.31 214 TYR A CA 1
ATOM 1625 C C . TYR A 1 214 ? 5.806 11.963 -15.291 1.00 92.31 214 TYR A C 1
ATOM 1627 O O . TYR A 1 214 ? 5.202 11.858 -14.224 1.00 92.31 214 TYR A O 1
ATOM 1635 N N . GLY A 1 215 ? 6.518 13.051 -15.599 1.00 90.62 215 GLY A N 1
ATOM 1636 C CA . GLY A 1 215 ? 6.687 14.195 -14.706 1.00 90.62 215 GLY A CA 1
ATOM 1637 C C . GLY A 1 215 ? 5.362 14.852 -14.317 1.00 90.62 215 GLY A C 1
ATOM 1638 O O . GLY A 1 215 ? 5.128 15.109 -13.138 1.00 90.62 215 GLY A O 1
ATOM 1639 N N . ARG A 1 216 ? 4.448 15.045 -15.275 1.00 94.06 216 ARG A N 1
ATOM 1640 C CA . ARG A 1 216 ? 3.127 15.648 -15.016 1.00 94.06 216 ARG A CA 1
ATOM 1641 C C . ARG A 1 216 ? 2.263 14.786 -14.096 1.00 94.06 216 ARG A C 1
ATOM 1643 O O . ARG A 1 216 ? 1.665 15.310 -13.157 1.00 94.06 216 ARG A O 1
ATOM 1650 N N . PHE A 1 217 ? 2.229 13.468 -14.312 1.00 95.50 217 PHE A N 1
ATOM 1651 C CA . PHE A 1 217 ? 1.538 12.551 -13.398 1.00 95.50 217 PHE A CA 1
ATOM 1652 C C . PHE A 1 217 ? 2.196 12.516 -12.017 1.00 95.50 217 PHE A C 1
ATOM 1654 O O . PHE A 1 217 ? 1.494 12.450 -11.007 1.00 95.50 217 PHE A O 1
ATOM 1661 N N . LEU A 1 218 ? 3.526 12.622 -11.946 1.00 92.06 218 LEU A N 1
ATOM 1662 C CA . LEU A 1 218 ? 4.229 12.723 -10.673 1.00 92.06 218 LEU A CA 1
ATOM 1663 C C . LEU A 1 218 ? 3.850 14.010 -9.927 1.00 92.06 218 LEU A C 1
ATOM 1665 O O . LEU A 1 218 ? 3.544 13.938 -8.740 1.00 92.06 218 LEU A O 1
ATOM 1669 N N . LEU A 1 219 ? 3.802 15.163 -10.601 1.00 91.31 219 LEU A N 1
ATOM 1670 C CA . LEU A 1 219 ? 3.351 16.426 -10.002 1.00 91.31 219 LEU A CA 1
ATOM 1671 C C . LEU A 1 219 ? 1.921 16.315 -9.467 1.00 91.31 219 LEU A C 1
ATOM 1673 O O . LEU A 1 219 ? 1.648 16.740 -8.345 1.00 91.31 219 LEU A O 1
ATOM 1677 N N . PHE A 1 220 ? 1.024 15.681 -10.224 1.00 95.00 220 PHE A N 1
ATOM 1678 C CA . PHE A 1 220 ? -0.337 15.423 -9.765 1.00 95.00 220 PHE A CA 1
ATOM 1679 C C . PHE A 1 220 ? -0.364 14.510 -8.526 1.00 95.00 220 PHE A C 1
ATOM 1681 O O . PHE A 1 220 ? -1.044 14.821 -7.548 1.00 95.00 220 PHE A O 1
ATOM 1688 N N . LYS A 1 221 ? 0.443 13.438 -8.497 1.00 93.31 221 LYS A N 1
ATOM 1689 C CA . LYS A 1 221 ? 0.611 12.580 -7.310 1.00 93.31 221 LYS A CA 1
ATOM 1690 C C . LYS A 1 221 ? 1.119 13.375 -6.102 1.00 93.31 221 LYS A C 1
ATOM 1692 O O . LYS A 1 221 ? 0.600 13.198 -5.002 1.00 93.31 221 LYS A O 1
ATOM 1697 N N . LEU A 1 222 ? 2.106 14.253 -6.292 1.00 91.38 222 LEU A N 1
ATOM 1698 C CA . LEU A 1 222 ? 2.659 15.094 -5.227 1.00 91.38 222 LEU A CA 1
ATOM 1699 C C . LEU A 1 222 ? 1.629 16.093 -4.689 1.00 91.38 222 LEU A C 1
ATOM 1701 O O . LEU A 1 222 ? 1.548 16.269 -3.475 1.00 91.38 222 LEU A O 1
ATOM 1705 N N . LEU A 1 223 ? 0.803 16.685 -5.556 1.00 91.88 223 LEU A N 1
ATOM 1706 C CA . LEU A 1 223 ? -0.307 17.545 -5.144 1.00 91.88 223 LEU A CA 1
ATOM 1707 C C . LEU A 1 223 ? -1.303 16.783 -4.259 1.00 91.88 223 LEU A C 1
ATOM 1709 O O . LEU A 1 223 ? -1.657 17.264 -3.185 1.00 91.88 223 LEU A O 1
ATOM 1713 N N . LEU A 1 224 ? -1.715 15.577 -4.664 1.00 94.00 224 LEU A N 1
ATOM 1714 C CA . LEU A 1 224 ? -2.615 14.743 -3.860 1.00 94.00 224 LEU A CA 1
ATOM 1715 C C . LEU A 1 224 ? -2.009 14.403 -2.491 1.00 94.00 224 LEU A C 1
ATOM 1717 O O . LEU A 1 224 ? -2.686 14.531 -1.473 1.00 94.00 224 LEU A O 1
ATOM 1721 N N . VAL A 1 225 ? -0.726 14.028 -2.448 1.00 90.75 225 VAL A N 1
ATOM 1722 C CA . VAL A 1 225 ? -0.014 13.758 -1.188 1.00 90.75 225 VAL A CA 1
ATOM 1723 C C . VAL A 1 225 ? 0.055 15.011 -0.311 1.00 90.75 225 VAL A C 1
ATOM 1725 O O . VAL A 1 225 ? -0.185 14.921 0.891 1.00 90.75 225 VAL A O 1
ATOM 1728 N N . ALA A 1 226 ? 0.326 16.186 -0.885 1.00 85.94 226 ALA A N 1
ATOM 1729 C CA . ALA A 1 226 ? 0.344 17.446 -0.146 1.00 85.94 226 ALA A CA 1
ATOM 1730 C C . ALA A 1 226 ? -1.031 17.768 0.462 1.00 85.94 226 ALA A C 1
ATOM 1732 O O . ALA A 1 226 ? -1.112 18.143 1.632 1.00 85.94 226 ALA A O 1
ATOM 1733 N N . LEU A 1 227 ? -2.116 17.546 -0.290 1.00 89.44 227 LEU A N 1
ATOM 1734 C CA . LEU A 1 227 ? -3.484 17.686 0.213 1.00 89.44 227 LEU A CA 1
ATOM 1735 C C . LEU A 1 227 ? -3.783 16.696 1.347 1.00 89.44 227 LEU A C 1
ATOM 1737 O O . LEU A 1 227 ? -4.396 17.088 2.337 1.00 89.44 227 LEU A O 1
ATOM 1741 N N . MET A 1 228 ? -3.318 15.444 1.251 1.00 89.44 228 MET A N 1
ATOM 1742 C CA . MET A 1 228 ? -3.462 14.456 2.331 1.00 89.44 228 MET A CA 1
ATOM 1743 C C . MET A 1 228 ? -2.734 14.891 3.604 1.00 89.44 228 MET A C 1
ATOM 1745 O O . MET A 1 228 ? -3.310 14.847 4.687 1.00 89.44 228 MET A O 1
ATOM 1749 N N . VAL A 1 229 ? -1.478 15.336 3.491 1.00 85.06 229 VAL A N 1
ATOM 1750 C CA . VAL A 1 229 ? -0.705 15.823 4.646 1.00 85.06 229 VAL A CA 1
ATOM 1751 C C . VAL A 1 229 ? -1.369 17.061 5.253 1.00 85.06 229 VAL A C 1
ATOM 1753 O O . VAL A 1 229 ? -1.502 17.143 6.474 1.00 85.06 229 VAL A O 1
ATOM 1756 N N . GLY A 1 230 ? -1.832 17.995 4.417 1.00 83.44 230 GLY A N 1
ATOM 1757 C CA . GLY A 1 230 ? -2.552 19.192 4.851 1.00 83.44 230 GLY A CA 1
ATOM 1758 C C . GLY A 1 230 ? -3.857 18.868 5.581 1.00 83.44 230 GLY A C 1
ATOM 1759 O O . GLY A 1 230 ? -4.114 19.421 6.650 1.00 83.44 230 GLY A O 1
ATOM 1760 N N . ALA A 1 231 ? -4.650 17.927 5.063 1.00 84.44 231 ALA A N 1
ATOM 1761 C CA . ALA A 1 231 ? -5.871 17.452 5.710 1.00 84.44 231 ALA A CA 1
ATOM 1762 C C . ALA A 1 231 ? -5.581 16.777 7.064 1.00 84.44 231 ALA A C 1
ATOM 1764 O O . ALA A 1 231 ? -6.260 17.068 8.052 1.00 84.44 231 ALA A O 1
ATOM 1765 N N . GLY A 1 232 ? -4.525 15.964 7.146 1.00 81.00 232 GLY A N 1
ATOM 1766 C CA . GLY A 1 232 ? -4.123 15.299 8.387 1.00 81.00 232 GLY A CA 1
ATOM 1767 C C . GLY A 1 232 ? -3.619 16.274 9.447 1.00 81.00 232 GLY A C 1
ATOM 1768 O O . GLY A 1 232 ? -3.964 16.147 10.628 1.00 81.00 232 GLY A O 1
ATOM 1769 N N . ALA A 1 233 ? -2.855 17.288 9.029 1.00 78.94 233 ALA A N 1
ATOM 1770 C CA . ALA A 1 233 ? -2.437 18.395 9.884 1.00 78.94 233 ALA A CA 1
ATOM 1771 C C . ALA A 1 233 ? -3.653 19.186 10.388 1.00 78.94 233 ALA A C 1
ATOM 1773 O O . ALA A 1 233 ? -3.785 19.423 11.591 1.00 78.94 233 ALA A O 1
ATOM 1774 N N . PHE A 1 234 ? -4.587 19.516 9.489 1.00 80.19 234 PHE A N 1
ATOM 1775 C CA . PHE A 1 234 ? -5.822 20.215 9.831 1.00 80.19 234 PHE A CA 1
ATOM 1776 C C . PHE A 1 234 ? -6.657 19.436 10.858 1.00 80.19 234 PHE A C 1
ATOM 1778 O O . PHE A 1 234 ? -7.116 20.001 11.858 1.00 80.19 234 PHE A O 1
ATOM 1785 N N . ASN A 1 235 ? -6.786 18.118 10.671 1.00 78.56 235 ASN A N 1
ATOM 1786 C CA . ASN A 1 235 ? -7.525 17.266 11.594 1.00 78.56 235 ASN A CA 1
ATOM 1787 C C . ASN A 1 235 ? -6.881 17.231 12.990 1.00 78.56 235 ASN A C 1
ATOM 1789 O O . ASN A 1 235 ? -7.577 17.376 13.996 1.00 78.56 235 ASN A O 1
ATOM 1793 N N . GLN A 1 236 ? -5.552 17.088 13.061 1.00 74.88 236 GLN A N 1
ATOM 1794 C CA . GLN A 1 236 ? -4.821 17.051 14.333 1.00 74.88 236 GLN A CA 1
ATOM 1795 C C . GLN A 1 236 ? -4.843 18.389 15.079 1.00 74.88 236 GLN A C 1
ATOM 1797 O O . GLN A 1 236 ? -5.036 18.403 16.294 1.00 74.88 236 GLN A O 1
ATOM 1802 N N . MET A 1 237 ? -4.647 19.503 14.373 1.00 74.06 237 MET A N 1
ATOM 1803 C CA . MET A 1 237 ? -4.458 20.816 14.995 1.00 74.06 237 MET A CA 1
ATOM 1804 C C . MET A 1 237 ? -5.779 21.526 15.319 1.00 74.06 237 MET A C 1
ATOM 1806 O O . MET A 1 237 ? -5.865 22.206 16.342 1.00 74.06 237 MET A O 1
ATOM 1810 N N . TRP A 1 238 ? -6.827 21.361 14.501 1.00 72.88 238 TRP A N 1
ATOM 1811 C CA . TRP A 1 238 ? -8.084 22.106 14.677 1.00 72.88 238 TRP A CA 1
ATOM 1812 C C . TRP A 1 238 ? -9.284 21.247 15.069 1.00 72.88 238 TRP A C 1
ATOM 1814 O O . TRP A 1 238 ? -10.072 21.701 15.907 1.00 72.88 238 TRP A O 1
ATOM 1824 N N . LEU A 1 239 ? -9.459 20.050 14.494 1.00 71.12 239 LEU A N 1
ATOM 1825 C CA . LEU A 1 239 ? -10.671 19.243 14.709 1.00 71.12 239 LEU A CA 1
ATOM 1826 C C . LEU A 1 239 ? -10.593 18.392 15.972 1.00 71.12 239 LEU A C 1
ATOM 1828 O O . LEU A 1 239 ? -11.557 18.358 16.740 1.00 71.12 239 LEU A O 1
ATOM 1832 N N . LEU A 1 240 ? -9.463 17.728 16.223 1.00 69.62 240 LEU A N 1
ATOM 1833 C CA . LEU A 1 240 ? -9.301 16.872 17.401 1.00 69.62 240 LEU A CA 1
ATOM 1834 C C . LEU A 1 240 ? -9.534 17.640 18.722 1.00 69.62 240 LEU A C 1
ATOM 1836 O O . LEU A 1 240 ? -10.345 17.177 19.528 1.00 69.62 240 LEU A O 1
ATOM 1840 N N . PRO A 1 241 ? -8.951 18.844 18.929 1.00 68.56 241 PRO A N 1
ATOM 1841 C CA . PRO A 1 241 ? -9.185 19.639 20.140 1.00 68.56 241 PRO A CA 1
ATOM 1842 C C . PRO A 1 241 ? -10.617 20.179 20.281 1.00 68.56 241 PRO A C 1
ATOM 1844 O O . PRO A 1 241 ? -11.038 20.523 21.382 1.00 68.56 241 PRO A O 1
ATOM 1847 N N . ARG A 1 242 ? -11.368 20.290 19.176 1.00 66.38 242 ARG A N 1
ATOM 1848 C CA . ARG A 1 242 ? -12.776 20.730 19.177 1.00 66.38 242 ARG A CA 1
ATOM 1849 C C . ARG A 1 242 ? -13.747 19.570 19.389 1.00 66.38 242 ARG A C 1
ATOM 1851 O O . ARG A 1 242 ? -14.794 19.752 19.998 1.00 66.38 242 ARG A O 1
ATOM 1858 N N . THR A 1 243 ? -13.393 18.368 18.936 1.00 62.03 243 THR A N 1
ATOM 1859 C CA . THR A 1 243 ? -14.235 17.166 19.063 1.00 62.03 243 THR A CA 1
ATOM 1860 C C . THR A 1 243 ? -14.321 16.674 20.508 1.00 62.03 243 THR A C 1
ATOM 1862 O O . THR A 1 243 ? -15.362 16.160 20.910 1.00 62.03 243 THR A O 1
ATOM 1865 N N . SER A 1 244 ? -13.289 16.912 21.327 1.00 59.44 244 SER A N 1
ATOM 1866 C CA . SER A 1 244 ? -13.334 16.670 22.779 1.00 59.44 244 SER A CA 1
ATOM 1867 C C . SER A 1 244 ? -14.365 17.535 23.522 1.00 59.44 244 SER A C 1
ATOM 1869 O O . SER A 1 244 ? -14.633 17.276 24.689 1.00 59.44 244 SER A O 1
ATOM 1871 N N . ARG A 1 245 ? -14.973 18.527 22.849 1.00 58.12 245 ARG A N 1
ATOM 1872 C CA . ARG A 1 245 ? -16.042 19.396 23.372 1.00 58.12 245 ARG A CA 1
ATOM 1873 C C . ARG A 1 245 ? -17.450 19.021 22.872 1.00 58.12 245 ARG A C 1
ATOM 1875 O O . ARG A 1 245 ? -18.386 19.777 23.093 1.00 58.12 245 ARG A O 1
ATOM 1882 N N . GLY A 1 246 ? -17.612 17.871 22.204 1.00 54.41 246 GLY A N 1
ATOM 1883 C CA . GLY A 1 246 ? -18.920 17.227 21.997 1.00 54.41 246 GLY A CA 1
ATOM 1884 C C . GLY A 1 246 ? -19.629 17.416 20.645 1.00 54.41 246 GLY A C 1
ATOM 1885 O O . GLY A 1 246 ? -20.638 16.752 20.434 1.00 54.41 246 GLY A O 1
ATOM 1886 N N . SER A 1 247 ? -19.138 18.233 19.697 1.00 54.09 247 SER A N 1
ATOM 1887 C CA . SER A 1 247 ? -19.940 18.620 18.507 1.00 54.09 247 SER A CA 1
ATOM 1888 C C . SER A 1 247 ? -19.348 18.369 17.103 1.00 54.09 247 SER A C 1
ATOM 1890 O O . SER A 1 247 ? -19.900 18.866 16.126 1.00 54.09 247 SER A O 1
ATOM 1892 N N . ALA A 1 248 ? -18.278 17.577 16.925 1.00 63.31 248 ALA A N 1
ATOM 1893 C CA . ALA A 1 248 ? -17.550 17.548 15.632 1.00 63.31 248 ALA A CA 1
ATOM 1894 C C . ALA A 1 248 ? -17.320 16.171 14.961 1.00 63.31 248 ALA A C 1
ATOM 1896 O O . ALA A 1 248 ? -16.534 16.061 14.020 1.00 63.31 248 ALA A O 1
ATOM 1897 N N . LEU A 1 249 ? -18.023 15.109 15.366 1.00 67.75 249 LEU A N 1
ATOM 1898 C CA . LEU A 1 249 ? -17.801 13.760 14.808 1.00 67.75 249 LEU A CA 1
ATOM 1899 C C . LEU A 1 249 ? -18.161 13.620 13.319 1.00 67.75 249 LEU A C 1
ATOM 1901 O O . LEU A 1 249 ? -17.524 12.844 12.606 1.00 67.75 249 LEU A O 1
ATOM 1905 N N . SER A 1 250 ? -19.167 14.354 12.837 1.00 74.00 250 SER A N 1
ATOM 1906 C CA . SER A 1 250 ? -19.548 14.375 11.416 1.00 74.00 250 SER A CA 1
ATOM 1907 C C . SER A 1 250 ? -18.443 14.970 10.540 1.00 74.00 250 SER A C 1
ATOM 1909 O O . SER A 1 250 ? -18.064 14.370 9.536 1.00 74.00 250 SER A O 1
ATOM 1911 N N . HIS A 1 251 ? -17.874 16.098 10.967 1.00 76.88 251 HIS A N 1
ATOM 1912 C CA . HIS A 1 251 ? -16.754 16.761 10.300 1.00 76.88 251 HIS A CA 1
ATOM 1913 C C . HIS A 1 251 ? -15.529 15.857 10.263 1.00 76.88 251 HIS A C 1
ATOM 1915 O O . HIS A 1 251 ? -14.898 15.701 9.223 1.00 76.88 251 HIS A O 1
ATOM 1921 N N . LEU A 1 252 ? -15.246 15.184 11.376 1.00 75.62 252 LEU A N 1
ATOM 1922 C CA . LEU A 1 252 ? -14.130 14.259 11.454 1.00 75.62 252 LEU A CA 1
ATOM 1923 C C . LEU A 1 252 ? -14.294 13.091 10.466 1.00 75.62 252 LEU A C 1
ATOM 1925 O O . LEU A 1 252 ? -13.369 12.779 9.719 1.00 75.62 252 LEU A O 1
ATOM 1929 N N . ARG A 1 253 ? -15.480 12.468 10.411 1.00 82.44 253 ARG A N 1
ATOM 1930 C CA . ARG A 1 253 ? -15.794 11.399 9.441 1.00 82.44 253 ARG A CA 1
ATOM 1931 C C . ARG A 1 253 ? -15.595 11.854 7.998 1.00 82.44 253 ARG A C 1
ATOM 1933 O O . ARG A 1 253 ? -15.096 11.082 7.183 1.00 82.44 253 ARG A O 1
ATOM 1940 N N . MET A 1 254 ? -16.006 13.082 7.690 1.00 84.50 254 MET A N 1
ATOM 1941 C CA . MET A 1 254 ? -15.854 13.662 6.360 1.00 84.50 254 MET A CA 1
ATOM 1942 C C . MET A 1 254 ? -14.380 13.863 6.008 1.00 84.50 254 MET A C 1
ATOM 1944 O O . MET A 1 254 ? -13.969 13.439 4.934 1.00 84.50 254 MET A O 1
ATOM 1948 N N . VAL A 1 255 ? -13.577 14.423 6.917 1.00 85.69 255 VAL A N 1
ATOM 1949 C CA . VAL A 1 255 ? -12.139 14.630 6.684 1.00 85.69 255 VAL A CA 1
ATOM 1950 C C . VAL A 1 255 ? -11.427 13.303 6.437 1.00 85.69 255 VAL A C 1
ATOM 1952 O O . VAL A 1 255 ? -10.763 13.166 5.417 1.00 85.69 255 VAL A O 1
ATOM 1955 N N . VAL A 1 256 ? -11.650 12.290 7.279 1.00 88.25 256 VAL A N 1
ATOM 1956 C CA . VAL A 1 256 ? -11.033 10.963 7.090 1.00 88.25 256 VAL A CA 1
ATOM 1957 C C . VAL A 1 256 ? -11.468 10.317 5.772 1.00 88.25 256 VAL A C 1
ATOM 1959 O O . VAL A 1 256 ? -10.669 9.670 5.100 1.00 88.25 256 VAL A O 1
ATOM 1962 N N . ALA A 1 257 ? -12.727 10.501 5.364 1.00 90.81 257 ALA A N 1
ATOM 1963 C CA . ALA A 1 257 ? -13.194 10.017 4.069 1.00 90.81 257 ALA A CA 1
ATOM 1964 C C . ALA A 1 257 ? -12.518 10.746 2.897 1.00 90.81 257 ALA A C 1
ATOM 1966 O O . ALA A 1 257 ? -12.154 10.095 1.923 1.00 90.81 257 ALA A O 1
ATOM 1967 N N . VAL A 1 258 ? -12.326 12.065 2.993 1.00 92.25 258 VAL A N 1
ATOM 1968 C CA . VAL A 1 258 ? -11.596 12.854 1.988 1.00 92.25 258 VAL A CA 1
ATOM 1969 C C . VAL A 1 258 ? -10.134 12.415 1.919 1.00 92.25 258 VAL A C 1
ATOM 1971 O O . VAL A 1 258 ? -9.643 12.152 0.827 1.00 92.25 258 VAL A O 1
ATOM 1974 N N . GLU A 1 259 ? -9.454 12.245 3.055 1.00 92.62 259 GLU A N 1
ATOM 1975 C CA . GLU A 1 259 ? -8.079 11.726 3.105 1.00 92.62 259 GLU A CA 1
ATOM 1976 C C . GLU A 1 259 ? -7.964 10.340 2.459 1.00 92.62 259 GLU A C 1
ATOM 1978 O O . GLU A 1 259 ? -7.046 10.087 1.679 1.00 92.62 259 GLU A O 1
ATOM 1983 N N . ALA A 1 260 ? -8.917 9.447 2.741 1.00 94.56 260 ALA A N 1
ATOM 1984 C CA . ALA A 1 260 ? -8.965 8.119 2.142 1.00 94.56 260 ALA A CA 1
ATOM 1985 C C . ALA A 1 260 ? -9.192 8.172 0.619 1.00 94.56 260 ALA A C 1
ATOM 1987 O O . ALA A 1 260 ? -8.541 7.434 -0.119 1.00 94.56 260 ALA A O 1
ATOM 1988 N N . LEU A 1 261 ? -10.068 9.061 0.135 1.00 96.06 261 LEU A N 1
ATOM 1989 C CA . LEU A 1 261 ? -10.298 9.273 -1.300 1.00 96.06 261 LEU A CA 1
ATOM 1990 C C . LEU A 1 261 ? -9.065 9.850 -2.002 1.00 96.06 261 LEU A C 1
ATOM 1992 O O . LEU A 1 261 ? -8.712 9.387 -3.084 1.00 96.06 261 LEU A O 1
ATOM 1996 N N . LEU A 1 262 ? -8.375 10.808 -1.377 1.00 96.00 262 LEU A N 1
ATOM 1997 C CA . LEU A 1 262 ? -7.102 11.324 -1.882 1.00 96.00 262 LEU A CA 1
ATOM 1998 C C . LEU A 1 262 ? -6.051 10.207 -1.960 1.00 96.00 262 LEU A C 1
ATOM 2000 O O . LEU A 1 262 ? -5.366 10.087 -2.973 1.00 96.00 262 LEU A O 1
ATOM 2004 N N . GLY A 1 263 ? -5.978 9.340 -0.943 1.00 95.88 263 GLY A N 1
ATOM 2005 C CA . GLY A 1 263 ? -5.100 8.168 -0.938 1.00 95.88 263 GLY A CA 1
ATOM 2006 C C . GLY A 1 263 ? -5.412 7.170 -2.058 1.00 95.88 263 GLY A C 1
ATOM 2007 O O . GLY A 1 263 ? -4.494 6.679 -2.715 1.00 95.88 263 GLY A O 1
ATOM 2008 N N . ILE A 1 264 ? -6.696 6.916 -2.339 1.00 95.94 264 ILE A N 1
ATOM 2009 C CA . ILE A 1 264 ? -7.117 6.134 -3.514 1.00 95.94 264 ILE A CA 1
ATOM 2010 C C . ILE A 1 264 ? -6.650 6.821 -4.801 1.00 95.94 264 ILE A C 1
ATOM 2012 O O . ILE A 1 264 ? -6.103 6.152 -5.675 1.00 95.94 264 ILE A O 1
ATOM 2016 N N . GLY A 1 265 ? -6.800 8.145 -4.903 1.00 97.00 265 GLY A N 1
ATOM 2017 C CA . GLY A 1 265 ? -6.300 8.934 -6.030 1.00 97.00 265 GLY A CA 1
ATOM 2018 C C . GLY A 1 265 ? -4.793 8.768 -6.242 1.00 97.00 265 GLY A C 1
ATOM 2019 O O . GLY A 1 265 ? -4.358 8.511 -7.360 1.00 97.00 265 GLY A O 1
ATOM 2020 N N . VAL A 1 266 ? -3.994 8.817 -5.170 1.00 96.31 266 VAL A N 1
ATOM 2021 C CA . VAL A 1 266 ? -2.539 8.582 -5.225 1.00 96.31 266 VAL A CA 1
ATOM 2022 C C . VAL A 1 266 ? -2.216 7.204 -5.809 1.00 96.31 266 VAL A C 1
ATOM 2024 O O . VAL A 1 266 ? -1.316 7.094 -6.641 1.00 96.31 266 VAL A O 1
ATOM 2027 N N . ILE A 1 267 ? -2.948 6.161 -5.404 1.00 94.38 267 ILE A N 1
ATOM 2028 C CA . ILE A 1 267 ? -2.775 4.801 -5.939 1.00 94.38 267 ILE A CA 1
ATOM 2029 C C . ILE A 1 267 ? -3.221 4.731 -7.406 1.00 94.38 267 ILE A C 1
ATOM 2031 O O . ILE A 1 267 ? -2.528 4.128 -8.223 1.00 94.38 267 ILE A O 1
ATOM 2035 N N . ALA A 1 268 ? -4.329 5.381 -7.762 1.00 95.12 268 ALA A N 1
ATOM 2036 C CA . ALA A 1 268 ? -4.870 5.394 -9.121 1.00 95.12 268 ALA A CA 1
ATOM 2037 C C . ALA A 1 268 ? -3.937 6.068 -10.143 1.00 95.12 268 ALA A C 1
ATOM 2039 O O . ALA A 1 268 ? -4.014 5.761 -11.329 1.00 95.12 268 ALA A O 1
ATOM 2040 N N . VAL A 1 269 ? -3.031 6.945 -9.699 1.00 95.19 269 VAL A N 1
ATOM 2041 C CA . VAL A 1 269 ? -2.007 7.564 -10.559 1.00 95.19 269 VAL A CA 1
ATOM 2042 C C . VAL A 1 269 ? -0.856 6.603 -10.882 1.00 95.19 269 VAL A C 1
ATOM 2044 O O . VAL A 1 269 ? -0.216 6.745 -11.921 1.00 95.19 269 VAL A O 1
ATOM 2047 N N . VAL A 1 270 ? -0.587 5.600 -10.037 1.00 92.06 270 VAL A N 1
ATOM 2048 C CA . VAL A 1 270 ? 0.581 4.706 -10.173 1.00 92.06 270 VAL A CA 1
ATOM 2049 C C . VAL A 1 270 ? 0.681 4.023 -11.548 1.00 92.06 270 VAL A C 1
ATOM 2051 O O . VAL A 1 270 ? 1.778 4.030 -12.102 1.00 92.06 270 VAL A O 1
ATOM 2054 N N . PRO A 1 271 ? -0.399 3.485 -12.155 1.00 89.81 271 PRO A N 1
ATOM 2055 C CA . PRO A 1 271 ? -0.329 2.873 -13.485 1.00 89.81 271 PRO A CA 1
ATOM 2056 C C . PRO A 1 271 ? 0.093 3.825 -14.610 1.00 89.81 271 PRO A C 1
ATOM 2058 O O . PRO A 1 271 ? 0.522 3.352 -15.655 1.00 89.81 271 PRO A O 1
ATOM 2061 N N . PHE A 1 272 ? -0.018 5.142 -14.417 1.00 91.50 272 PHE A N 1
ATOM 2062 C CA . PHE A 1 272 ? 0.407 6.148 -15.396 1.00 91.50 272 PHE A CA 1
ATOM 2063 C C . PHE A 1 272 ? 1.881 6.551 -15.236 1.00 91.50 272 PHE A C 1
ATOM 2065 O O . PHE A 1 272 ? 2.451 7.189 -16.119 1.00 91.50 272 PHE A O 1
ATOM 2072 N N . LEU A 1 273 ? 2.522 6.148 -14.135 1.00 90.38 273 LEU A N 1
ATOM 2073 C CA . LEU A 1 273 ? 3.953 6.327 -13.879 1.00 90.38 273 LEU A CA 1
ATOM 2074 C C . LEU A 1 273 ? 4.762 5.148 -14.444 1.00 90.38 273 LEU A C 1
ATOM 2076 O O . LEU A 1 273 ? 5.583 4.550 -13.753 1.00 90.38 273 LEU A O 1
ATOM 2080 N N . THR A 1 274 ? 4.497 4.771 -15.695 1.00 84.50 274 THR A N 1
ATOM 2081 C CA . THR A 1 274 ? 5.194 3.675 -16.387 1.00 84.50 274 THR A CA 1
ATOM 2082 C C . THR A 1 274 ? 6.299 4.192 -17.300 1.00 84.50 274 THR A C 1
ATOM 2084 O O . THR A 1 274 ? 6.117 5.193 -17.996 1.00 84.50 274 THR A O 1
ATOM 2087 N N . GLY A 1 275 ? 7.414 3.461 -17.356 1.00 85.19 275 GLY A N 1
ATOM 2088 C CA . GLY A 1 275 ? 8.628 3.891 -18.052 1.00 85.19 275 GLY A CA 1
ATOM 2089 C C . GLY A 1 275 ? 9.471 4.810 -17.169 1.00 85.19 275 GLY A C 1
ATOM 2090 O O . GLY A 1 275 ? 9.379 4.731 -15.948 1.00 85.19 275 GLY A O 1
ATOM 2091 N N . SER A 1 276 ? 10.272 5.682 -17.780 1.00 85.94 276 SER A N 1
ATOM 2092 C CA . SER A 1 276 ? 11.058 6.685 -17.053 1.00 85.94 276 SER A CA 1
ATOM 2093 C C . SER A 1 276 ? 10.983 8.056 -17.734 1.00 85.94 276 SER A C 1
ATOM 2095 O O . SER A 1 276 ? 10.878 8.128 -18.965 1.00 85.94 276 SER A O 1
ATOM 2097 N N . PRO A 1 277 ? 11.067 9.162 -16.979 1.00 85.69 277 PRO A N 1
ATOM 2098 C CA . PRO A 1 277 ? 11.072 10.503 -17.557 1.00 85.69 277 PRO A CA 1
ATOM 2099 C C . PRO A 1 277 ? 12.296 10.731 -18.460 1.00 85.69 277 PRO A C 1
ATOM 2101 O O . PRO A 1 277 ? 12.168 11.399 -19.483 1.00 85.69 277 PRO A O 1
ATOM 2104 N N . ARG A 1 278 ? 13.448 10.105 -18.167 1.00 84.75 278 ARG A N 1
ATOM 2105 C CA . ARG A 1 278 ? 14.623 10.126 -19.060 1.00 84.75 278 ARG A CA 1
ATOM 2106 C C . ARG A 1 278 ? 14.337 9.506 -20.422 1.00 84.75 278 ARG A C 1
ATOM 2108 O O . ARG A 1 278 ? 14.591 10.141 -21.440 1.00 84.75 278 ARG A O 1
ATOM 2115 N N . SER A 1 279 ? 13.724 8.318 -20.448 1.00 86.75 279 SER A N 1
ATOM 2116 C CA . SER A 1 279 ? 13.370 7.651 -21.711 1.00 86.75 279 SER A CA 1
ATOM 2117 C C . SER A 1 279 ? 12.395 8.482 -22.554 1.00 86.75 279 SER A C 1
ATOM 2119 O O . SER A 1 279 ? 12.542 8.556 -23.769 1.00 86.75 279 SER A O 1
ATOM 2121 N N . GLN A 1 280 ? 11.446 9.173 -21.911 1.00 87.06 280 GLN A N 1
ATOM 2122 C CA . GLN A 1 280 ? 10.499 10.067 -22.589 1.00 87.06 280 GLN A CA 1
ATOM 2123 C C . GLN A 1 280 ? 11.165 11.340 -23.126 1.00 87.06 280 GLN A C 1
ATOM 2125 O O . GLN A 1 280 ? 10.685 11.913 -24.099 1.00 87.06 280 GLN A O 1
ATOM 2130 N N . ALA A 1 281 ? 12.253 11.785 -22.495 1.00 84.88 281 ALA A N 1
ATOM 2131 C CA . ALA A 1 281 ? 13.019 12.957 -22.902 1.00 84.88 281 ALA A CA 1
ATOM 2132 C C . ALA A 1 281 ? 14.150 12.642 -23.901 1.00 84.88 281 ALA A C 1
ATOM 2134 O O . ALA A 1 281 ? 14.836 13.568 -24.324 1.00 84.88 281 ALA A O 1
ATOM 2135 N N . GLY A 1 282 ? 14.361 11.369 -24.267 1.00 82.62 282 GLY A N 1
ATOM 2136 C CA . GLY A 1 282 ? 15.489 10.946 -25.109 1.00 82.62 282 GLY A CA 1
ATOM 2137 C C . GLY A 1 282 ? 16.856 11.111 -24.433 1.00 82.62 282 GLY A C 1
ATOM 2138 O O . GLY A 1 282 ? 17.871 11.229 -25.115 1.00 82.62 282 GLY A O 1
ATOM 2139 N N . ASP A 1 283 ? 16.873 11.162 -23.100 1.00 78.19 283 ASP A N 1
ATOM 2140 C CA . ASP A 1 283 ? 18.069 11.392 -22.297 1.00 78.19 283 ASP A CA 1
ATOM 2141 C C . ASP A 1 283 ? 18.778 10.063 -21.997 1.00 78.19 283 ASP A C 1
ATOM 2143 O O . ASP A 1 283 ? 18.255 9.209 -21.275 1.00 78.19 283 ASP A O 1
ATOM 2147 N N . ASN A 1 284 ? 19.976 9.908 -22.564 1.00 68.00 284 ASN A N 1
ATOM 2148 C CA . ASN A 1 284 ? 20.850 8.747 -22.383 1.00 68.00 284 ASN A CA 1
ATOM 2149 C C . ASN A 1 284 ? 22.009 9.037 -21.407 1.00 68.00 284 ASN A C 1
ATOM 2151 O O . ASN A 1 284 ? 22.897 8.199 -21.245 1.00 68.00 284 ASN A O 1
ATOM 2155 N N . GLY A 1 285 ? 22.056 10.239 -20.820 1.00 61.56 285 GLY A N 1
ATOM 2156 C CA . GLY A 1 285 ? 23.171 10.706 -20.005 1.00 61.56 285 GLY A CA 1
ATOM 2157 C C . GLY A 1 285 ? 23.149 10.168 -18.573 1.00 61.56 285 GLY A C 1
ATOM 2158 O O . GLY A 1 285 ? 22.099 9.971 -17.964 1.00 61.56 285 GLY A O 1
ATOM 2159 N N . THR A 1 286 ? 24.339 9.972 -18.002 1.00 58.03 286 THR A N 1
ATOM 2160 C CA . THR A 1 286 ? 24.551 9.629 -16.582 1.00 58.03 286 THR A CA 1
ATOM 2161 C C . THR A 1 286 ? 24.636 10.858 -15.669 1.00 58.03 286 THR A C 1
ATOM 2163 O O . THR A 1 286 ? 24.844 10.721 -14.464 1.00 58.03 286 THR A O 1
ATOM 2166 N N . GLU A 1 287 ? 24.512 12.069 -16.217 1.00 57.69 287 GLU A N 1
ATOM 2167 C CA . GLU A 1 287 ? 24.698 13.305 -15.460 1.00 57.69 287 GLU A CA 1
ATOM 2168 C C . GLU A 1 287 ? 23.413 13.751 -14.753 1.00 57.69 287 GLU A C 1
ATOM 2170 O O . GLU A 1 287 ? 22.462 14.246 -15.356 1.00 57.69 287 GLU A O 1
ATOM 2175 N N . HIS A 1 288 ? 23.406 13.642 -13.425 1.00 60.78 288 HIS A N 1
ATOM 2176 C CA . HIS A 1 288 ? 22.376 14.252 -12.593 1.00 60.78 288 HIS A CA 1
ATOM 2177 C C . HIS A 1 288 ? 22.675 15.752 -12.406 1.00 60.78 288 HIS A C 1
ATOM 2179 O O . HIS A 1 288 ? 23.282 16.170 -11.417 1.00 60.78 288 HIS A O 1
ATOM 2185 N N . THR A 1 289 ? 22.235 16.598 -13.335 1.00 55.28 289 THR A N 1
ATOM 2186 C CA . THR A 1 289 ? 22.419 18.064 -13.223 1.00 55.28 289 THR A CA 1
ATOM 2187 C C . THR A 1 289 ? 21.456 18.717 -12.217 1.00 55.28 289 THR A C 1
ATOM 2189 O O . THR A 1 289 ? 21.689 19.830 -11.752 1.00 55.28 289 THR A O 1
ATOM 2192 N N . ALA A 1 290 ? 20.397 18.013 -11.804 1.00 55.03 290 ALA A N 1
ATOM 2193 C CA . ALA A 1 290 ? 19.363 18.500 -10.880 1.00 55.03 290 ALA A CA 1
ATOM 2194 C C . ALA A 1 290 ? 19.692 18.362 -9.368 1.00 55.03 290 ALA A C 1
ATOM 2196 O O . ALA A 1 290 ? 18.821 18.566 -8.521 1.00 55.03 290 ALA A O 1
ATOM 2197 N N . THR A 1 291 ? 20.918 17.978 -9.005 1.00 59.81 291 THR A N 1
ATOM 2198 C CA . THR A 1 291 ? 21.148 17.167 -7.793 1.00 59.81 291 THR A CA 1
ATOM 2199 C C . THR A 1 291 ? 21.029 17.883 -6.448 1.00 59.81 291 THR A C 1
ATOM 2201 O O . THR A 1 291 ? 20.513 17.289 -5.513 1.00 59.81 291 THR A O 1
ATOM 2204 N N . LEU A 1 292 ? 21.461 19.133 -6.276 1.00 56.09 292 LEU A N 1
ATOM 2205 C CA . LEU A 1 292 ? 21.573 19.676 -4.909 1.00 56.09 292 LEU A CA 1
ATOM 2206 C C . LEU A 1 292 ? 20.377 20.527 -4.475 1.00 56.09 292 LEU A C 1
ATOM 2208 O O . LEU A 1 292 ? 19.900 20.360 -3.356 1.00 56.09 292 LEU A O 1
ATOM 2212 N N . GLY A 1 293 ? 19.842 21.395 -5.337 1.00 60.38 293 GLY A N 1
ATOM 2213 C CA . GLY A 1 293 ? 18.802 22.363 -4.953 1.00 60.38 293 GLY A CA 1
ATOM 2214 C C . GLY A 1 293 ? 17.431 21.741 -4.669 1.00 60.38 293 GLY A C 1
ATOM 2215 O O . GLY A 1 293 ? 16.801 22.049 -3.664 1.00 60.38 293 GLY A O 1
ATOM 2216 N N . ILE A 1 294 ? 16.975 20.818 -5.519 1.00 62.47 294 ILE A N 1
ATOM 2217 C CA . ILE A 1 294 ? 15.657 20.175 -5.359 1.00 62.47 294 ILE A CA 1
ATOM 2218 C C . ILE A 1 294 ? 15.679 19.150 -4.236 1.00 62.47 294 ILE A C 1
ATOM 2220 O O . ILE A 1 294 ? 14.714 19.047 -3.480 1.00 62.47 294 ILE A O 1
ATOM 2224 N N . LEU A 1 295 ? 16.788 18.421 -4.098 1.00 62.97 295 LEU A N 1
ATOM 2225 C CA . LEU A 1 295 ? 16.938 17.461 -3.016 1.00 62.97 295 LEU A CA 1
ATOM 2226 C C . LEU A 1 295 ? 17.040 18.159 -1.668 1.00 62.97 295 LEU A C 1
ATOM 2228 O O . LEU A 1 295 ? 16.334 17.765 -0.749 1.00 62.97 295 LEU A O 1
ATOM 2232 N N . SER A 1 296 ? 17.835 19.227 -1.555 1.00 59.84 296 SER A N 1
ATOM 2233 C CA . SER A 1 296 ? 17.939 20.004 -0.313 1.00 59.84 296 SER A CA 1
ATOM 2234 C C . SER A 1 296 ? 16.628 20.702 0.052 1.00 59.84 296 SER A C 1
ATOM 2236 O O . SER A 1 296 ? 16.227 20.647 1.211 1.00 59.84 296 SER A O 1
ATOM 2238 N N . LEU A 1 297 ? 15.909 21.279 -0.917 1.00 64.38 297 LEU A N 1
ATOM 2239 C CA . LEU A 1 297 ? 14.605 21.899 -0.678 1.00 64.38 297 LEU A CA 1
ATOM 2240 C C . LEU A 1 297 ? 13.536 20.861 -0.302 1.00 64.38 297 LEU A C 1
ATOM 2242 O O . LEU A 1 297 ? 12.771 21.078 0.636 1.00 64.38 297 LEU A O 1
ATOM 2246 N N . GLY A 1 298 ? 13.509 19.712 -0.983 1.00 65.75 298 GLY A N 1
ATOM 2247 C CA . GLY A 1 298 ? 12.623 18.595 -0.656 1.00 65.75 298 GLY A CA 1
ATOM 2248 C C . GLY A 1 298 ? 12.895 18.025 0.738 1.00 65.75 298 GLY A C 1
ATOM 2249 O O . GLY A 1 298 ? 11.959 17.818 1.508 1.00 65.75 298 GLY A O 1
ATOM 2250 N N . LEU A 1 299 ? 14.172 17.849 1.098 1.00 64.00 299 LEU A N 1
ATOM 2251 C CA . LEU A 1 299 ? 14.604 17.450 2.441 1.00 64.00 299 LEU A CA 1
ATOM 2252 C C . LEU A 1 299 ? 14.215 18.481 3.495 1.00 64.00 299 LEU A C 1
ATOM 2254 O O . LEU A 1 299 ? 13.721 18.100 4.551 1.00 64.00 299 LEU A O 1
ATOM 2258 N N . LEU A 1 300 ? 14.407 19.770 3.216 1.00 67.62 300 LEU A N 1
ATOM 2259 C CA . LEU A 1 300 ? 14.070 20.849 4.137 1.00 67.62 300 LEU A CA 1
ATOM 2260 C C . LEU A 1 300 ? 12.563 20.891 4.399 1.00 67.62 300 LEU A C 1
ATOM 2262 O O . LEU A 1 300 ? 12.143 20.917 5.551 1.00 67.62 300 LEU A O 1
ATOM 2266 N N . ILE A 1 301 ? 11.742 20.831 3.350 1.00 66.94 301 ILE A N 1
ATOM 2267 C CA . ILE A 1 301 ? 10.279 20.837 3.469 1.00 66.94 301 ILE A CA 1
ATOM 2268 C C . ILE A 1 301 ? 9.796 19.589 4.214 1.00 66.94 301 ILE A C 1
ATOM 2270 O O . ILE A 1 301 ? 8.977 19.695 5.127 1.00 66.94 301 ILE A O 1
ATOM 2274 N N . ALA A 1 302 ? 10.335 18.414 3.881 1.00 64.81 302 ALA A N 1
ATOM 2275 C CA . ALA A 1 302 ? 10.014 17.166 4.564 1.00 64.81 302 ALA A CA 1
ATOM 2276 C C . ALA A 1 302 ? 10.417 17.192 6.047 1.00 64.81 302 ALA A C 1
ATOM 2278 O O . ALA A 1 302 ? 9.640 16.769 6.902 1.00 64.81 302 ALA A O 1
ATOM 2279 N N . ALA A 1 303 ? 11.602 17.720 6.361 1.00 61.41 303 ALA A N 1
ATOM 2280 C CA . ALA A 1 303 ? 12.103 17.847 7.724 1.00 61.41 303 ALA A CA 1
ATOM 2281 C C . ALA A 1 303 ? 11.279 18.850 8.536 1.00 61.41 303 ALA A C 1
ATOM 2283 O O . ALA A 1 303 ? 10.916 18.557 9.671 1.00 61.41 303 ALA A O 1
ATOM 2284 N N . VAL A 1 304 ? 10.922 19.997 7.954 1.00 67.19 304 VAL A N 1
ATOM 2285 C CA . VAL A 1 304 ? 10.100 21.021 8.611 1.00 67.19 304 VAL A CA 1
ATOM 2286 C C . VAL A 1 304 ? 8.681 20.508 8.857 1.00 67.19 304 VAL A C 1
ATOM 2288 O O . VAL A 1 304 ? 8.174 20.644 9.970 1.00 67.19 304 VAL A O 1
ATOM 2291 N N . LEU A 1 305 ? 8.054 19.854 7.874 1.00 67.62 305 LEU A N 1
ATOM 2292 C CA . LEU A 1 305 ? 6.730 19.245 8.038 1.00 67.62 305 LEU A CA 1
ATOM 2293 C C . LEU A 1 305 ? 6.758 18.104 9.058 1.00 67.62 305 LEU A C 1
ATOM 2295 O O . LEU A 1 305 ? 5.916 18.056 9.953 1.00 67.62 305 LEU A O 1
ATOM 2299 N N . GLY A 1 306 ? 7.746 17.213 8.968 1.00 65.69 306 GLY A N 1
ATOM 2300 C CA . GLY A 1 306 ? 7.919 16.108 9.906 1.00 65.69 306 GLY A CA 1
ATOM 2301 C C . GLY A 1 306 ? 8.151 16.594 11.335 1.00 65.69 306 GLY A C 1
ATOM 2302 O O . GLY A 1 306 ? 7.497 16.113 12.260 1.00 65.69 306 GLY A O 1
ATOM 2303 N N . LEU A 1 307 ? 9.019 17.591 11.523 1.00 64.75 307 LEU A N 1
ATOM 2304 C CA . LEU A 1 307 ? 9.305 18.191 12.825 1.00 64.75 307 LEU A CA 1
ATOM 2305 C C . LEU A 1 307 ? 8.088 18.940 13.378 1.00 64.75 307 LEU A C 1
ATOM 2307 O O . LEU A 1 307 ? 7.771 18.805 14.559 1.00 64.75 307 LEU A O 1
ATOM 2311 N N . SER A 1 308 ? 7.362 19.677 12.538 1.00 63.09 308 SER A N 1
ATOM 2312 C CA . SER A 1 308 ? 6.134 20.381 12.923 1.00 63.09 308 SER A CA 1
ATOM 2313 C C . SER A 1 308 ? 5.039 19.407 13.373 1.00 63.09 308 SER A C 1
ATOM 2315 O O . SER A 1 308 ? 4.450 19.569 14.444 1.00 63.09 308 SER A O 1
ATOM 2317 N N . LEU A 1 309 ? 4.817 18.324 12.627 1.00 65.75 309 LEU A N 1
ATOM 2318 C CA . LEU A 1 309 ? 3.832 17.303 12.983 1.00 65.75 309 LEU A CA 1
ATOM 2319 C C . LEU A 1 309 ? 4.257 16.504 14.222 1.00 65.75 309 LEU A C 1
ATOM 2321 O O . LEU A 1 309 ? 3.432 16.227 15.091 1.00 65.75 309 LEU A O 1
ATOM 2325 N N . PHE A 1 310 ? 5.546 16.179 14.348 1.00 65.81 310 PHE A N 1
ATOM 2326 C CA . PHE A 1 310 ? 6.092 15.476 15.509 1.00 65.81 310 PHE A CA 1
ATOM 2327 C C . PHE A 1 310 ? 5.973 16.299 16.796 1.00 65.81 310 PHE A C 1
ATOM 2329 O O . PHE A 1 310 ? 5.502 15.796 17.820 1.00 65.81 310 PHE A O 1
ATOM 2336 N N . THR A 1 311 ? 6.374 17.571 16.747 1.00 64.69 311 THR A N 1
ATOM 2337 C CA . THR A 1 311 ? 6.275 18.492 17.888 1.00 64.69 311 THR A CA 1
ATOM 2338 C C . THR A 1 311 ? 4.819 18.709 18.291 1.00 64.69 311 THR A C 1
ATOM 2340 O O . THR A 1 311 ? 4.503 18.660 19.479 1.00 64.69 311 THR A O 1
ATOM 2343 N N . THR A 1 312 ? 3.911 18.811 17.320 1.00 61.06 312 THR A N 1
ATOM 2344 C CA . THR A 1 312 ? 2.465 18.935 17.555 1.00 61.06 312 THR A CA 1
ATOM 2345 C C . THR A 1 312 ? 1.868 17.673 18.188 1.00 61.06 312 THR A C 1
ATOM 2347 O O . THR A 1 312 ? 1.139 17.763 19.179 1.00 61.06 312 THR A O 1
ATOM 2350 N N . ALA A 1 313 ? 2.219 16.483 17.693 1.00 60.22 313 ALA A N 1
ATOM 2351 C CA . ALA A 1 313 ? 1.761 15.216 18.265 1.00 60.22 313 ALA A CA 1
ATOM 2352 C C . ALA A 1 313 ? 2.254 15.030 19.713 1.00 60.22 313 ALA A C 1
ATOM 2354 O O . ALA A 1 313 ? 1.508 14.578 20.588 1.00 60.22 313 ALA A O 1
ATOM 2355 N N . ARG A 1 314 ? 3.502 15.431 19.992 1.00 64.62 314 ARG A N 1
ATOM 2356 C CA . ARG A 1 314 ? 4.080 15.435 21.344 1.00 64.62 314 ARG A CA 1
ATOM 2357 C C . ARG A 1 314 ? 3.388 16.440 22.263 1.00 64.62 314 ARG A C 1
ATOM 2359 O O . ARG A 1 314 ? 3.043 16.074 23.385 1.00 64.62 314 ARG A O 1
ATOM 2366 N N . ALA A 1 315 ? 3.153 17.663 21.797 1.00 59.34 315 ALA A N 1
ATOM 2367 C CA . ALA A 1 315 ? 2.469 18.697 22.568 1.00 59.34 315 ALA A CA 1
ATOM 2368 C C . ALA A 1 315 ? 1.033 18.278 22.921 1.00 59.34 315 ALA A C 1
ATOM 2370 O O . ALA A 1 315 ? 0.621 18.388 24.077 1.00 59.34 315 ALA A O 1
ATOM 2371 N N . SER A 1 316 ? 0.307 17.699 21.961 1.00 53.84 316 SER A N 1
ATOM 2372 C CA . SER A 1 316 ? -1.036 17.152 22.178 1.00 53.84 316 SER A CA 1
ATOM 2373 C C . SER A 1 316 ? -1.034 16.054 23.249 1.00 53.84 316 SER A C 1
ATOM 2375 O O . SER A 1 316 ? -1.803 16.118 24.207 1.00 53.84 316 SER A O 1
ATOM 2377 N N . ALA A 1 317 ? -0.087 15.110 23.179 1.00 58.91 317 ALA A N 1
ATOM 2378 C CA . ALA A 1 317 ? 0.039 14.040 24.168 1.00 58.91 317 ALA A CA 1
ATOM 2379 C C . ALA A 1 317 ? 0.347 14.547 25.592 1.00 58.91 317 ALA A C 1
ATOM 2381 O O . ALA A 1 317 ? -0.090 13.937 26.570 1.00 58.91 317 ALA A O 1
ATOM 2382 N N . VAL A 1 318 ? 1.091 15.650 25.727 1.00 61.53 318 VAL A N 1
ATOM 2383 C CA . VAL A 1 318 ? 1.385 16.281 27.025 1.00 61.53 318 VAL A CA 1
ATOM 2384 C C . VAL A 1 318 ? 0.145 16.973 27.596 1.00 61.53 318 VAL A C 1
ATOM 2386 O O . VAL A 1 318 ? -0.141 16.828 28.786 1.00 61.53 318 VAL A O 1
ATOM 2389 N N . LEU A 1 319 ? -0.626 17.672 26.760 1.00 56.31 319 LEU A N 1
ATOM 2390 C CA . LEU A 1 319 ? -1.843 18.372 27.182 1.00 56.31 319 LEU A CA 1
ATOM 2391 C C . LEU A 1 319 ? -2.936 17.402 27.644 1.00 56.31 319 LEU A C 1
ATOM 2393 O O . LEU A 1 319 ? -3.558 17.632 28.680 1.00 56.31 319 LEU A O 1
ATOM 2397 N N . THR A 1 320 ? -3.109 16.272 26.950 1.00 54.78 320 THR A N 1
ATOM 2398 C CA . THR A 1 320 ? -4.068 15.237 27.363 1.00 54.78 320 THR A CA 1
ATOM 2399 C C . THR A 1 320 ? -3.696 14.620 28.714 1.00 54.78 320 THR A C 1
ATOM 2401 O O . THR A 1 320 ? -4.576 14.387 29.538 1.00 54.78 320 THR A O 1
ATOM 2404 N N . ARG A 1 321 ? -2.400 14.401 28.995 1.00 57.84 321 ARG A N 1
ATOM 2405 C CA . ARG A 1 321 ? -1.959 13.912 30.317 1.00 57.84 321 ARG A CA 1
ATOM 2406 C C . ARG A 1 321 ? -2.268 14.908 31.432 1.00 57.84 321 ARG A C 1
ATOM 2408 O O . ARG A 1 321 ? -2.701 14.483 32.497 1.00 57.84 321 ARG A O 1
ATOM 2415 N N . ARG A 1 322 ? -2.086 16.210 31.178 1.00 53.62 322 ARG A N 1
ATOM 2416 C CA . ARG A 1 322 ? -2.380 17.270 32.157 1.00 53.62 322 ARG A CA 1
ATOM 2417 C C . ARG A 1 322 ? -3.871 17.371 32.488 1.00 53.62 322 ARG A C 1
ATOM 2419 O O . ARG A 1 322 ? -4.210 17.492 33.660 1.00 53.62 322 ARG A O 1
ATOM 2426 N N . GLN A 1 323 ? -4.748 17.255 31.489 1.00 49.84 323 GLN A N 1
ATOM 2427 C CA . GLN A 1 323 ? -6.202 17.254 31.709 1.00 49.84 323 GLN A CA 1
ATOM 2428 C C . GLN A 1 323 ? -6.678 16.058 32.542 1.00 49.84 323 GLN A C 1
ATOM 2430 O O . GLN A 1 323 ? -7.532 16.225 33.409 1.00 49.84 323 GLN A O 1
ATOM 2435 N N . VAL A 1 324 ? -6.099 14.873 32.323 1.00 50.75 324 VAL A N 1
ATOM 2436 C CA . VAL A 1 324 ? -6.420 13.676 33.118 1.00 50.75 324 VAL A CA 1
ATOM 2437 C C . VAL A 1 324 ? -5.947 13.829 34.566 1.00 50.75 324 VAL A C 1
ATOM 2439 O O . VAL A 1 324 ? -6.669 13.453 35.484 1.00 50.75 324 VAL A O 1
ATOM 2442 N N . SER A 1 325 ? -4.771 14.421 34.803 1.00 46.50 325 SER A N 1
ATOM 2443 C CA . SER A 1 325 ? -4.296 14.663 36.173 1.00 46.50 325 SER A CA 1
ATOM 2444 C C . SER A 1 325 ? -5.152 15.672 36.940 1.00 46.50 325 SER A C 1
ATOM 2446 O O . SER A 1 325 ? -5.360 15.490 38.131 1.00 46.50 325 SER A O 1
ATOM 2448 N N . THR A 1 326 ? -5.700 16.698 36.282 1.00 47.88 326 THR A N 1
ATOM 2449 C CA . THR A 1 326 ? -6.575 17.677 36.949 1.00 47.88 326 THR A CA 1
ATOM 2450 C C . THR A 1 326 ? -7.967 17.125 37.257 1.00 47.88 326 THR A C 1
ATOM 2452 O O . THR A 1 326 ? -8.561 17.544 38.238 1.00 47.88 326 THR A O 1
ATOM 2455 N N . SER A 1 327 ? -8.475 16.162 36.478 1.00 46.38 327 SER A N 1
ATOM 2456 C CA . SER A 1 327 ? -9.763 15.496 36.750 1.00 46.38 327 SER A CA 1
ATOM 2457 C C . SER A 1 327 ? -9.703 14.397 37.816 1.00 46.38 327 SER A C 1
ATOM 2459 O O . SER A 1 327 ? -10.740 13.889 38.209 1.00 46.38 327 SER A O 1
ATOM 2461 N N . VAL A 1 328 ? -8.503 13.966 38.222 1.00 47.59 328 VAL A N 1
ATOM 2462 C CA . VAL A 1 328 ? -8.299 12.945 39.273 1.00 47.59 328 VAL A CA 1
ATOM 2463 C C . VAL A 1 328 ? -8.055 13.590 40.645 1.00 47.59 328 VAL A C 1
ATOM 2465 O O . VAL A 1 328 ? -8.137 12.920 41.668 1.00 47.59 328 VAL A O 1
ATOM 2468 N N . VAL A 1 329 ? -7.737 14.887 40.666 1.00 48.66 329 VAL A N 1
ATOM 2469 C CA . VAL A 1 329 ? -7.457 15.669 41.883 1.00 48.66 329 VAL A CA 1
ATOM 2470 C C . VAL A 1 329 ? -8.659 16.540 42.295 1.00 48.66 329 VAL A C 1
ATOM 2472 O O . VAL A 1 329 ? -8.666 17.069 43.403 1.00 48.66 329 VAL A O 1
ATOM 2475 N N . ALA A 1 330 ? -9.668 16.668 41.428 1.00 42.66 330 ALA A N 1
ATOM 2476 C CA . ALA A 1 330 ? -10.958 17.307 41.703 1.00 42.66 330 ALA A CA 1
ATOM 2477 C C . ALA A 1 330 ? -12.021 16.244 41.998 1.00 42.66 330 ALA A C 1
ATOM 2479 O O . ALA A 1 330 ? -12.879 16.512 42.865 1.00 42.66 330 ALA A O 1
#

pLDDT: mean 83.02, std 13.7, range [37.88, 97.44]

Radius of gyration: 22.69 Å; chains: 1; bounding box: 48×46×70 Å

Secondary structure (DSSP, 8-state):
---PPPHHHHHHHHHHHHHHHHHHHHHHHHHHHHHHHHHSTT--HHHHTSHHHHHHHHTPPPPTTBSS-HHHHHHHHHHHHHHHHHHHGGGGSHHHHTTHHHHHHHHHHHHHHHHHHTTS-SBGGGG-HHHHHHHHHHHHHHHHHHHHHHHHHHHHHHHHSGGG-STTHHHHHHHHHHHHHHHHHHHHHHHHHHHHHHHHHH-S-TTHHHHSHHHHHHHHHHHHHHHHHHHHHHIIIIIHHHHTTTS-HHHHHHHHHHHHHHHHHHHHHGGG--S-HHHHHT------TTTTHHHHHHHHHHHHHHHHHHHHHHHHHHHHHHHHHHHHH-

Sequence (330 aa):
MRPVATPLTRIVAGRLLGWGALALLVSDYLQVAARTARAEKHLTFVQALNPDRMGAYLTRSAGREAWISAGELTAVHVAVVLLAAALLVPLLTSWGVARIDRLAGVALPVVLLASLVRSTPADASQLSRDELVNRILAQGHIIAGTSWVGGLLLLAVIARSRVLDVDDRAQRWALIWQRFSTVALVSVGVVLTSGLWLVWKEFGHVSQLWSTTYGRFLLFKLLLVALMVGAGAFNQMWLLPRTSRGSALSHLRMVVAVEALLGIGVIAVVPFLTGSPRSQAGDNGTEHTATLGILSLGLLIAAVLGLSLFTTARASAVLTRRQVSTSVVA

InterPro domains:
  IPR008457 Copper resistance protein D domain [PF05425] (176-272)
  IPR032694 Copper transport protein C/D [PTHR34820] (17-279)